Protein 1H9M (pdb70)

B-factor: mean 27.39, std 11.01, range [10.89, 71.58]

Foldseek 3Di:
DPDQAPAKFKWFFQAKADDDFKIKTWTQTPFRFIAIAIDTNVVCVVLVDGGGAIKIKTFHQAQKDKAQDCVPDDDQQRGKFKFFWADWADDDQKIWTWGQGPPGRIHIHIGTPVVCVVSVHDGGGIMIITGHNHRIDMGHD/DDDQAPAKFKWFWQAKAADDFKIWTWTQTPLRFIAIAIDTNVVCVVLVHGGGAIKIKTFHQAQKDKFQDCPPDDDQQRHKFKFFWADWADDDFKIWTWGQGRPSDIDIHIDTPVVCVVNVHDGGGIMIITGHNHRIDMGHD

Sequence (282 aa):
MKISARNVFKGTTVSALKEGAVNAEVDILLGGGDKLAAVVTLESARSLQLAAGKEVVVAVVKAPWVLLMTDSSGYRLSARNILTGTVKTIETGAVNAEVTLALQGGTEITSMVTKEAVAELGLKPGASASAVIKASNVILGVPMKISARNVFKGTVSALKEGAVNAEVDILLGGGDKLLAAVVTLESARSLQLAAGKEVVAVVKAPWVLLMTDSSGYRLSARNILTGTVKTIETTGAVNAEVTLALQGGTEITSMVTKEAVAELGLKPGASASAVIKASNVILGVP

Solvent-accessible surface area: 15672 Å² total; per-residue (Å²): 175,219,73,84,9,135,3,63,9,163,9,50,3,63,43,50,151,85,42,96,116,66,2,47,0,38,0,83,12,78,26,75,34,103,5,5,0,48,23,72,17,126,44,1,144,80,48,132,12,51,75,51,61,118,4,25,0,5,0,80,5,79,73,4,102,18,39,55,106,47,81,74,168,228,83,97,15,130,0,80,2,85,17,54,3,99,68,46,122,82,53,98,111,64,1,50,0,14,0,31,11,71,86,56,49,81,1,11,1,70,21,76,42,73,30,20,81,88,61,47,10,63,88,61,25,85,4,13,0,2,0,109,9,66,52,4,90,14,17,45,141,163,197,96,86,9,135,2,72,18,91,11,51,2,62,52,58,152,98,42,94,113,68,2,57,0,27,1,85,18,80,54,48,41,106,4,6,0,50,22,74,16,114,43,1,133,82,47,133,12,52,75,50,62,117,4,42,0,13,0,86,5,73,82,4,103,20,37,58,107,52,78,76,171,233,83,106,16,132,1,81,2,90,14,61,4,66,63,38,116,102,59,99,112,63,2,49,0,14,0,28,15,69,82,62,57,90,2,10,1,70,20,74,44,60,24,21,79,142,57,48,11,91,87,59,23,76,3,15,0,3,0,110,10,60,54,4,91,15,19,46,145

Organism: Azotobacter vinelandii (NCBI:txid354)

CATH classification: 2.40.50.100 (+1 more: 2.40.50.100)

Nearest PDB structures (foldseek):
  1h9m-assembly1_A  TM=1.007E+00  e=2.906E-26  Azotobacter vinelandii
  1h9s-assembly1_B  TM=9.452E-01  e=5.192E-14  Escherichia coli
  1o7l-assembly2_C  TM=9.392E-01  e=1.152E-12  Escherichia coli
  1o7l-assembly2_D  TM=9.270E-01  e=9.840E-13  Escherichia coli
  1o7l-assembly1_A  TM=9.274E-01  e=1.948E-12  Escherichia coli

InterPro domains:
  IPR004606 Molybdenum-pterin binding domain [PS51866] (2-68)
  IPR004606 Molybdenum-pterin binding do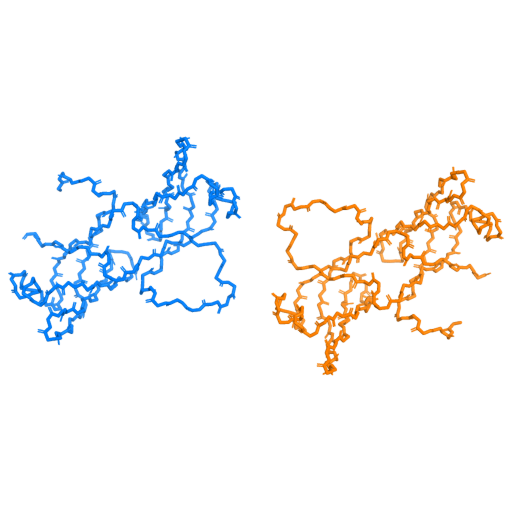main [PS51866] (74-140)
  IPR004606 Molybdenum-pterin binding domain [TIGR00638] (1-69)
  IPR004606 Molybdenum-pterin binding domain [TIGR00638] (73-141)
  IPR005116 Transport-associated OB, type 1 [PF03459] (4-66)
  IPR005116 Transport-associated OB, type 1 [PF03459] (76-138)
  IPR008995 Molybdate/tungstate binding, C-terminal [SSF50331] (1-70)
  IPR008995 Molybdate/tungstate binding, C-terminal [SSF50331] (74-141)
  IPR051815 Molybdate-responsive transcriptional regulator [PTHR30432] (1-71)

Structure (mmCIF, N/CA/C/O backbone):
data_1H9M
#
_entry.id   1H9M
#
_cell.length_a   81.960
_cell.length_b   81.960
_cell.length_c   93.417
_cell.angle_alpha   90.00
_cell.angle_beta   90.00
_cell.angle_gamma   120.00
#
_symmetry.space_group_name_H-M   'H 3'
#
loop_
_entity.id
_entity.type
_entity.pdbx_description
1 polymer MOLYBDENUM-BINDING-PROTEIN
2 non-polymer 'MOLYBDATE ION'
3 water water
#
loop_
_atom_site.group_PDB
_atom_site.id
_atom_site.type_symbol
_atom_site.label_atom_id
_atom_site.label_alt_id
_atom_site.label_comp_id
_atom_site.label_asym_id
_atom_site.label_entity_id
_atom_site.label_seq_id
_atom_site.pdbx_PDB_ins_code
_atom_site.Cartn_x
_atom_site.Cartn_y
_atom_site.Cartn_z
_atom_site.occupancy
_atom_site.B_iso_or_equiv
_atom_site.auth_seq_id
_atom_site.auth_comp_id
_atom_site.auth_asym_id
_atom_site.auth_atom_id
_atom_site.pdbx_PDB_model_num
ATOM 1 N N . MET A 1 4 ? -5.177 68.346 42.411 1.00 44.03 1 MET A N 1
ATOM 2 C CA . MET A 1 4 ? -6.119 67.202 42.473 1.00 39.86 1 MET A CA 1
ATOM 3 C C . MET A 1 4 ? -6.130 66.584 43.878 1.00 36.99 1 MET A C 1
ATOM 4 O O . MET A 1 4 ? -5.140 66.685 44.600 1.00 39.22 1 MET A O 1
ATOM 9 N N . LYS A 1 5 ? -7.257 65.992 44.221 1.00 32.10 2 LYS A N 1
ATOM 10 C CA . LYS A 1 5 ? -7.372 65.289 45.504 1.00 30.22 2 LYS A CA 1
ATOM 11 C C . LYS A 1 5 ? -7.523 63.823 45.069 1.00 28.64 2 LYS A C 1
ATOM 12 O O . LYS A 1 5 ? -8.624 63.367 44.798 1.00 25.67 2 LYS A O 1
ATOM 18 N N . ILE A 1 6 ? -6.354 63.189 45.027 1.00 27.13 3 ILE A N 1
ATOM 19 C CA . ILE A 1 6 ? -6.314 61.783 44.554 1.00 26.08 3 ILE A CA 1
ATOM 20 C C . ILE A 1 6 ? -5.423 61.016 45.506 1.00 22.76 3 ILE A C 1
ATOM 21 O O . ILE A 1 6 ? -4.530 61.584 46.081 1.00 23.99 3 ILE A O 1
ATOM 26 N N . SER A 1 7 ? -5.648 59.706 45.666 1.00 19.40 4 SER A N 1
ATOM 27 C CA . SER A 1 7 ? -4.929 58.955 46.694 1.00 16.85 4 SER A CA 1
ATOM 28 C C . SER A 1 7 ? -3.476 58.757 46.251 1.00 21.43 4 SER A C 1
ATOM 29 O O . SER A 1 7 ? -2.603 58.822 47.131 1.00 24.25 4 SER A O 1
ATOM 32 N N . ALA A 1 8 ? -3.257 58.643 44.927 1.00 18.41 5 ALA A N 1
ATOM 33 C CA . ALA A 1 8 ? -1.855 58.395 44.532 1.00 17.67 5 ALA A CA 1
ATOM 34 C C . ALA A 1 8 ? -0.939 59.413 45.210 1.00 20.79 5 ALA A C 1
ATOM 35 O O . ALA A 1 8 ? -1.051 60.628 45.012 1.00 24.84 5 ALA A O 1
ATOM 37 N N . ARG A 1 9 ? 0.143 58.848 45.767 1.00 20.38 6 ARG A N 1
ATOM 38 C CA . ARG A 1 9 ? 1.097 59.705 46.440 1.00 23.62 6 ARG A CA 1
ATOM 39 C C . ARG A 1 9 ? 2.018 60.435 45.461 1.00 26.03 6 ARG A C 1
ATOM 40 O O . ARG A 1 9 ? 2.726 61.308 45.967 1.00 25.68 6 ARG A O 1
ATOM 48 N N . ASN A 1 10 ? 2.130 59.994 44.219 1.00 19.96 7 ASN A N 1
ATOM 49 C CA . ASN A 1 10 ? 3.014 60.651 43.252 1.00 18.18 7 ASN A CA 1
ATOM 50 C C . ASN A 1 10 ? 2.232 61.294 42.151 1.00 22.12 7 ASN A C 1
ATOM 51 O O . ASN A 1 10 ? 1.595 60.620 41.331 1.00 18.36 7 ASN A O 1
ATOM 56 N N . VAL A 1 11 ? 2.349 62.657 42.080 1.00 20.14 8 VAL A N 1
ATOM 57 C CA . VAL A 1 11 ? 1.662 63.381 40.992 1.00 18.55 8 VAL A CA 1
ATOM 58 C C . VAL A 1 11 ? 2.731 64.341 40.444 1.00 23.96 8 VAL A C 1
ATOM 59 O O . VAL A 1 11 ? 3.079 65.269 41.172 1.00 27.58 8 VAL A O 1
ATOM 63 N N . PHE A 1 12 ? 3.311 64.020 39.304 1.00 23.49 9 PHE A N 1
ATOM 64 C CA . PHE A 1 12 ? 4.412 64.792 38.750 1.00 22.98 9 PHE A CA 1
ATOM 65 C C . PHE A 1 12 ? 3.929 65.678 37.602 1.00 25.44 9 PHE A C 1
ATOM 66 O O . PHE A 1 12 ? 3.317 65.198 36.655 1.00 23.83 9 PHE A O 1
ATOM 74 N N . LYS A 1 13 ? 4.395 66.935 37.576 1.00 23.20 10 LYS A N 1
ATOM 75 C CA . LYS A 1 13 ? 4.079 67.788 36.430 1.00 23.56 10 LYS A CA 1
ATOM 76 C C . LYS A 1 13 ? 5.152 67.727 35.361 1.00 19.32 10 LYS A C 1
ATOM 77 O O . LYS A 1 13 ? 6.347 67.613 35.614 1.00 25.66 10 LYS A O 1
ATOM 83 N N . GLY A 1 14 ? 4.691 67.749 34.106 1.00 19.12 11 GLY A N 1
ATOM 84 C CA . GLY A 1 14 ? 5.651 67.704 33.012 1.00 21.50 11 GLY A CA 1
ATOM 85 C C . GLY A 1 14 ? 5.066 68.058 31.674 1.00 21.46 11 GLY A C 1
ATOM 86 O O . GLY A 1 14 ? 3.927 68.493 31.563 1.00 21.46 11 GLY A O 1
ATOM 87 N N . THR A 1 15 ? 5.882 67.865 30.634 1.00 21.79 12 THR A N 1
ATOM 88 C CA A THR A 1 15 ? 5.447 68.127 29.270 0.50 21.63 12 THR A CA 1
ATOM 89 C CA B THR A 1 15 ? 5.536 68.145 29.262 0.50 21.83 12 THR A CA 1
ATOM 90 C C . THR A 1 15 ? 5.772 66.938 28.345 1.00 18.73 12 THR A C 1
ATOM 91 O O . THR A 1 15 ? 6.860 66.347 28.466 1.00 22.41 12 THR A O 1
ATOM 98 N N . VAL A 1 16 ? 4.823 66.661 27.483 1.00 21.54 13 VAL A N 1
ATOM 99 C CA . VAL A 1 16 ? 5.005 65.593 26.509 1.00 20.57 13 VAL A CA 1
ATOM 100 C C . VAL A 1 16 ? 6.191 65.951 25.613 1.00 25.06 13 VAL A C 1
ATOM 101 O O . VAL A 1 16 ? 6.215 67.065 25.051 1.00 29.51 13 VAL A O 1
ATOM 105 N N . SER A 1 17 ? 7.158 65.059 25.480 1.00 24.59 14 SER A N 1
ATOM 106 C CA . SER A 1 17 ? 8.248 65.350 24.543 1.00 22.63 14 SER A CA 1
ATOM 107 C C . SER A 1 17 ? 8.098 64.549 23.269 1.00 30.74 14 SER A C 1
ATOM 108 O O . SER A 1 17 ? 8.643 64.899 22.193 1.00 28.21 14 SER A O 1
ATOM 111 N N . ALA A 1 18 ? 7.279 63.489 23.320 1.00 24.24 15 ALA A N 1
ATOM 112 C CA . ALA A 1 18 ? 7.024 62.718 22.106 1.00 23.39 15 ALA A CA 1
ATOM 113 C C . ALA A 1 18 ? 5.908 61.721 22.375 1.00 24.03 15 ALA A C 1
ATOM 114 O O . ALA A 1 18 ? 5.764 61.329 23.546 1.00 23.22 15 ALA A O 1
ATOM 116 N N . LEU A 1 19 ? 5.247 61.301 21.309 1.00 21.64 16 LEU A N 1
ATOM 117 C CA . LEU A 1 19 ? 4.140 60.369 21.373 1.00 23.39 16 LEU A CA 1
ATOM 118 C C . LEU A 1 19 ? 4.316 59.366 20.225 1.00 25.91 16 LEU A C 1
ATOM 119 O O . LEU A 1 19 ? 4.615 59.816 19.095 1.00 24.47 16 LEU A O 1
ATOM 124 N N . LYS A 1 20 ? 4.077 58.109 20.541 1.00 19.11 17 LYS A N 1
ATOM 125 C CA . LYS A 1 20 ? 4.119 57.069 19.504 1.00 20.38 17 LYS A CA 1
ATOM 126 C C . LYS A 1 20 ? 2.812 56.280 19.634 1.00 19.47 17 LYS A C 1
ATOM 127 O O . LYS A 1 20 ? 2.512 55.647 20.653 1.00 21.73 17 LYS A O 1
ATOM 133 N N . GLU A 1 21 ? 2.036 56.394 18.552 1.00 20.43 18 GLU A N 1
ATOM 134 C CA . GLU A 1 21 ? 0.737 55.765 18.534 1.00 18.25 18 GLU A CA 1
ATOM 135 C C . GLU A 1 21 ? 0.883 54.353 17.975 1.00 18.55 18 GLU A C 1
ATOM 136 O O . GLU A 1 21 ? 1.480 54.113 16.948 1.00 20.19 18 GLU A O 1
ATOM 142 N N . GLY A 1 22 ? 0.310 53.394 18.721 1.00 19.68 19 GLY A N 1
ATOM 143 C CA . GLY A 1 22 ? 0.286 52.025 18.345 1.00 18.45 19 GLY A CA 1
ATOM 144 C C . GLY A 1 22 ? -1.055 51.602 17.791 1.00 18.54 19 GLY A C 1
ATOM 145 O O . GLY A 1 22 ? -1.768 52.383 17.159 1.00 20.64 19 GLY A O 1
ATOM 146 N N . ALA A 1 23 ? -1.471 50.380 18.033 1.00 19.45 20 ALA A N 1
ATOM 147 C CA . ALA A 1 23 ? -2.728 49.870 17.489 1.00 17.93 20 ALA A CA 1
ATOM 148 C C . ALA A 1 23 ? -3.801 50.080 18.561 1.00 18.54 20 ALA A C 1
ATOM 149 O O . ALA A 1 23 ? -4.835 50.674 18.292 1.00 20.86 20 ALA A O 1
ATOM 151 N N . VAL A 1 24 ? -3.510 49.561 19.773 1.00 15.91 21 VAL A N 1
ATOM 152 C CA . VAL A 1 24 ? -4.462 49.798 20.879 1.00 14.35 21 VAL A CA 1
ATOM 153 C C . VAL A 1 24 ? -3.840 50.623 22.006 1.00 13.98 21 VAL A C 1
ATOM 154 O O . VAL A 1 24 ? -4.579 51.223 22.805 1.00 15.88 21 VAL A O 1
ATOM 158 N N . ASN A 1 25 ? -2.519 50.675 22.062 1.00 15.25 22 ASN A N 1
ATOM 159 C CA . ASN A 1 25 ? -1.844 51.511 23.078 1.00 16.47 22 ASN A CA 1
ATOM 160 C C . ASN A 1 25 ? -1.029 52.619 22.406 1.00 16.44 22 ASN A C 1
ATOM 161 O O . ASN A 1 25 ? -0.848 52.623 21.177 1.00 16.05 22 ASN A O 1
ATOM 166 N N . ALA A 1 26 ? -0.584 53.542 23.286 1.00 14.95 23 ALA A N 1
ATOM 167 C CA . ALA A 1 26 ? 0.293 54.603 22.793 1.00 16.59 23 ALA A CA 1
ATOM 168 C C . ALA A 1 26 ? 1.392 54.800 23.831 1.00 15.98 23 ALA A C 1
ATOM 169 O O . ALA A 1 26 ? 1.112 54.672 25.043 1.00 18.52 23 ALA A O 1
ATOM 171 N N . GLU A 1 27 ? 2.623 55.089 23.375 1.00 15.19 24 GLU A N 1
ATOM 172 C CA . GLU A 1 27 ? 3.696 55.369 24.295 1.00 14.50 24 GLU A CA 1
ATOM 173 C C . GLU A 1 27 ? 3.890 56.903 24.353 1.00 17.73 24 GLU A C 1
ATOM 174 O O . GLU A 1 27 ? 4.099 57.472 23.262 1.00 21.06 24 GLU A O 1
ATOM 180 N N . VAL A 1 28 ? 3.920 57.422 25.558 1.00 15.41 25 VAL A N 1
ATOM 181 C CA . VAL A 1 28 ? 4.091 58.880 25.751 1.00 18.24 25 VAL A CA 1
ATOM 182 C C . VAL A 1 28 ? 5.341 59.140 26.574 1.00 19.75 25 VAL A C 1
ATOM 183 O O . VAL A 1 28 ? 5.624 58.556 27.630 1.00 20.83 25 VAL A O 1
ATOM 187 N N . ASP A 1 29 ? 6.251 59.925 25.954 1.00 21.00 26 ASP A N 1
ATOM 188 C CA . ASP A 1 29 ? 7.481 60.278 26.653 1.00 21.29 26 ASP A CA 1
ATOM 189 C C . ASP A 1 29 ? 7.305 61.697 27.196 1.00 20.69 26 ASP A C 1
ATOM 190 O O . ASP A 1 29 ? 6.646 62.552 26.617 1.00 24.37 26 ASP A O 1
ATOM 195 N N . ILE A 1 30 ? 7.694 61.831 28.435 1.00 21.55 27 ILE A N 1
ATOM 196 C CA . ILE A 1 30 ? 7.442 63.050 29.185 1.00 22.34 27 ILE A CA 1
ATOM 197 C C . ILE A 1 30 ? 8.709 63.577 29.785 1.00 25.45 27 ILE A C 1
ATOM 198 O O . ILE A 1 30 ? 9.539 62.900 30.361 1.00 26.06 27 ILE A O 1
ATOM 203 N N . LEU A 1 31 ? 8.853 64.945 29.687 1.00 24.83 28 LEU A N 1
ATOM 204 C CA . LEU A 1 31 ? 10.029 65.529 30.357 1.00 23.70 28 LEU A CA 1
ATOM 205 C C . LEU A 1 31 ? 9.503 66.148 31.630 1.00 22.65 28 LEU A C 1
ATOM 206 O O . LEU A 1 31 ? 8.550 66.947 31.630 1.00 26.56 28 LEU A O 1
ATOM 211 N N . LEU A 1 32 ? 10.092 65.748 32.750 1.00 26.26 29 LEU A N 1
ATOM 212 C CA . LEU A 1 32 ? 9.639 66.248 34.029 1.00 28.77 29 LEU A CA 1
ATOM 213 C C . LEU A 1 32 ? 10.248 67.624 34.283 1.00 35.71 29 LEU A C 1
ATOM 214 O O . LEU A 1 32 ? 11.282 67.976 33.750 1.00 34.40 29 LEU A O 1
ATOM 219 N N . GLY A 1 33 ? 9.539 68.279 35.176 1.00 41.33 30 GLY A N 1
ATOM 220 C CA . GLY A 1 33 ? 9.760 69.641 35.602 1.00 50.65 30 GLY A CA 1
ATOM 221 C C . GLY A 1 33 ? 11.215 69.926 35.917 1.00 55.56 30 GLY A C 1
ATOM 222 O O . GLY A 1 33 ? 11.690 71.057 35.791 1.00 58.54 30 GLY A O 1
ATOM 223 N N . GLY A 1 34 ? 11.920 68.931 36.440 1.00 57.09 31 GLY A N 1
ATOM 224 C CA . GLY A 1 34 ? 13.352 69.016 36.687 1.00 57.36 31 GLY A CA 1
ATOM 225 C C . GLY A 1 34 ? 13.938 67.804 35.964 1.00 57.06 31 GLY A C 1
ATOM 226 O O . GLY A 1 34 ? 13.476 66.681 36.190 1.00 57.11 31 GLY A O 1
ATOM 227 N N . GLY A 1 35 ? 14.831 68.034 35.027 1.00 53.71 32 GLY A N 1
ATOM 228 C CA . GLY A 1 35 ? 15.534 67.129 34.188 1.00 48.84 32 GLY A CA 1
ATOM 229 C C . GLY A 1 35 ? 15.117 65.716 33.852 1.00 44.91 32 GLY A C 1
ATOM 230 O O . GLY A 1 35 ? 15.560 65.093 32.872 1.00 45.35 32 GLY A O 1
ATOM 231 N N . ASP A 1 36 ? 14.485 65.053 34.791 1.00 41.27 33 ASP A N 1
ATOM 232 C CA . ASP A 1 36 ? 14.044 63.672 34.727 1.00 39.80 33 ASP A CA 1
ATOM 233 C C . ASP A 1 36 ? 13.052 63.468 33.591 1.00 36.09 33 ASP A C 1
ATOM 234 O O . ASP A 1 36 ? 12.375 64.354 33.114 1.00 32.74 33 ASP A O 1
ATOM 239 N N . LYS A 1 37 ? 13.034 62.223 33.125 1.00 33.95 34 LYS A N 1
ATOM 240 C CA . LYS A 1 37 ? 12.178 61.812 32.036 1.00 29.54 34 LYS A CA 1
ATOM 241 C C . LYS A 1 37 ? 11.322 60.618 32.453 1.00 28.59 34 LYS A C 1
ATOM 242 O O . LYS A 1 37 ? 11.758 59.804 33.261 1.00 31.44 34 LYS A O 1
ATOM 246 N N . LEU A 1 38 ? 10.131 60.559 31.868 1.00 27.41 35 LEU A N 1
ATOM 247 C CA . LEU A 1 38 ? 9.307 59.357 32.153 1.00 24.89 35 LEU A CA 1
ATOM 248 C C . LEU A 1 38 ? 8.755 58.809 30.870 1.00 25.68 35 LEU A C 1
ATOM 249 O O . LEU A 1 38 ? 8.609 59.487 29.845 1.00 25.40 35 LEU A O 1
ATOM 254 N N . ALA A 1 39 ? 8.473 57.455 30.818 1.00 19.55 36 ALA A N 1
ATOM 255 C CA . ALA A 1 39 ? 7.658 57.009 29.690 1.00 17.39 36 ALA A CA 1
ATOM 256 C C . ALA A 1 39 ? 6.342 56.396 30.271 1.00 17.56 36 ALA A C 1
ATOM 257 O O . ALA A 1 39 ? 6.486 55.687 31.267 1.00 19.47 36 ALA A O 1
ATOM 259 N N . ALA A 1 40 ? 5.270 56.604 29.565 1.00 15.64 37 ALA A N 1
ATOM 260 C CA . ALA A 1 40 ? 4.025 56.000 29.975 1.00 17.33 37 ALA A CA 1
ATOM 261 C C . ALA A 1 40 ? 3.357 55.287 28.829 1.00 18.73 37 ALA A C 1
ATOM 262 O O . ALA A 1 40 ? 3.547 55.642 27.673 1.00 18.38 37 ALA A O 1
ATOM 264 N N . VAL A 1 41 ? 2.685 54.168 29.125 1.00 13.04 38 VAL A N 1
ATOM 265 C CA . VAL A 1 41 ? 1.849 53.511 28.128 1.00 15.86 38 VAL A CA 1
ATOM 266 C C . VAL A 1 41 ? 0.369 53.574 28.850 1.00 22.61 38 VAL A C 1
ATOM 267 O O . VAL A 1 41 ? 0.112 53.189 29.395 1.00 21.56 38 VAL A O 1
ATOM 271 N N . VAL A 1 42 ? -0.365 54.239 27.642 1.00 15.22 39 VAL A N 1
ATOM 272 C CA . VAL A 1 42 ? -1.817 54.409 27.971 1.00 15.42 39 VAL A CA 1
ATOM 273 C C . VAL A 1 42 ? -2.603 53.891 26.733 1.00 18.40 39 VAL A C 1
ATOM 274 O O . VAL A 1 42 ? -1.981 53.674 25.691 1.00 19.04 39 VAL A O 1
ATOM 278 N N . THR A 1 43 ? -3.913 53.685 26.841 1.00 13.99 40 THR A N 1
ATOM 279 C CA . THR A 1 43 ? -4.634 53.254 25.612 1.00 14.83 40 THR A CA 1
ATOM 280 C C . THR A 1 43 ? -4.597 54.371 24.571 1.00 19.24 40 THR A C 1
ATOM 281 O O . THR A 1 43 ? -4.533 55.546 24.897 1.00 15.84 40 THR A O 1
ATOM 285 N N . LEU A 1 44 ? -4.604 53.939 23.306 1.00 16.94 41 LEU A N 1
ATOM 286 C CA . LEU A 1 44 ? -4.648 54.942 22.226 1.00 17.18 41 LEU A CA 1
ATOM 287 C C . LEU A 1 44 ? -5.884 55.818 22.288 1.00 17.30 41 LEU A C 1
ATOM 288 O O . LEU A 1 44 ? -5.842 57.026 22.040 1.00 20.33 41 LEU A O 1
ATOM 293 N N . GLU A 1 45 ? -7.000 55.251 22.685 1.00 17.60 42 GLU A N 1
ATOM 294 C CA . GLU A 1 45 ? -8.234 56.024 22.893 1.00 18.96 42 GLU A CA 1
ATOM 295 C C . GLU A 1 45 ? -8.032 57.124 23.923 1.00 21.68 42 GLU A C 1
ATOM 296 O O . GLU A 1 45 ? -8.359 58.308 23.694 1.00 21.98 42 GLU A O 1
ATOM 302 N N . SER A 1 46 ? -7.267 56.844 25.021 1.00 17.63 43 SER A N 1
ATOM 303 C CA . SER A 1 46 ? -6.957 57.960 25.940 1.00 18.15 43 SER A CA 1
ATOM 304 C C . SER A 1 46 ? -6.025 58.963 25.344 1.00 19.10 43 SER A C 1
ATOM 305 O O . SER A 1 46 ? -6.121 60.182 25.599 1.00 20.56 43 SER A O 1
ATOM 308 N N . ALA A 1 47 ? -4.938 58.526 24.660 1.00 17.78 44 ALA A N 1
ATOM 309 C CA . ALA A 1 47 ? -3.995 59.477 24.070 1.00 18.64 44 ALA A CA 1
ATOM 310 C C . ALA A 1 47 ? -4.783 60.424 23.130 1.00 22.67 44 ALA A C 1
ATOM 311 O O . ALA A 1 47 ? -4.505 61.607 23.233 1.00 24.53 44 ALA A O 1
ATOM 313 N N . ARG A 1 48 ? -5.711 59.904 22.381 1.00 21.64 45 ARG A N 1
ATOM 314 C CA . ARG A 1 48 ? -6.481 60.765 21.461 1.00 24.87 45 ARG A CA 1
ATOM 315 C C . ARG A 1 48 ? -7.504 61.610 22.181 1.00 28.86 45 ARG A C 1
ATOM 316 O O . ARG A 1 48 ? -7.657 62.795 21.858 1.00 30.70 45 ARG A O 1
ATOM 324 N N . SER A 1 49 ? -8.183 61.036 23.167 1.00 26.55 46 SER A N 1
ATOM 325 C CA . SER A 1 49 ? -9.183 61.790 23.936 1.00 27.15 46 SER A CA 1
ATOM 326 C C . SER A 1 49 ? -8.570 62.952 24.692 1.00 28.45 46 SER A C 1
ATOM 327 O O . SER A 1 49 ? -9.048 64.110 24.668 1.00 31.44 46 SER A O 1
ATOM 330 N N . LEU A 1 50 ? -7.403 62.770 25.294 1.00 23.13 47 LEU A N 1
ATOM 331 C CA . LEU A 1 50 ? -6.654 63.791 26.009 1.00 20.12 47 LEU A CA 1
ATOM 332 C C . LEU A 1 50 ? -5.925 64.763 25.080 1.00 20.84 47 LEU A C 1
ATOM 333 O O . LEU A 1 50 ? -5.221 65.614 25.558 1.00 25.91 47 LEU A O 1
ATOM 338 N N . GLN A 1 51 ? -5.970 64.493 23.789 1.00 22.75 48 GLN A N 1
ATOM 339 C CA . GLN A 1 51 ? -5.229 65.261 22.774 1.00 24.02 48 GLN A CA 1
ATOM 340 C C . GLN A 1 51 ? -3.753 65.358 23.034 1.00 26.31 48 GLN A C 1
ATOM 341 O O . GLN A 1 51 ? -3.103 66.400 22.901 1.00 30.77 48 GLN A O 1
ATOM 347 N N . LEU A 1 52 ? -3.107 64.225 23.446 1.00 24.37 49 LEU A N 1
ATOM 348 C CA . LEU A 1 52 ? -1.673 64.217 23.717 1.00 24.10 49 LEU A CA 1
ATOM 349 C C . LEU A 1 52 ? -0.861 64.414 22.433 1.00 28.72 49 LEU A C 1
ATOM 350 O O . LEU A 1 52 ? -1.253 64.050 21.315 1.00 29.76 49 LEU A O 1
ATOM 355 N N . ALA A 1 53 ? 0.003 65.413 22.603 1.00 26.34 50 ALA A N 1
ATOM 356 C CA . ALA A 1 53 ? 0.945 65.741 21.531 1.00 26.92 50 ALA A CA 1
ATOM 357 C C . ALA A 1 53 ? 2.184 66.351 22.157 1.00 26.52 50 ALA A C 1
ATOM 358 O O . ALA A 1 53 ? 2.176 66.857 23.292 1.00 22.85 50 ALA A O 1
ATOM 360 N N . ALA A 1 54 ? 3.272 66.354 21.371 1.00 27.26 51 ALA A N 1
ATOM 361 C CA . ALA A 1 54 ? 4.495 66.979 21.854 1.00 28.98 51 ALA A CA 1
ATOM 362 C C . ALA A 1 54 ? 4.191 68.403 22.318 1.00 30.60 51 ALA A C 1
ATOM 363 O O . ALA A 1 54 ? 3.548 69.173 21.609 1.00 35.53 51 ALA A O 1
ATOM 365 N N . GLY A 1 55 ? 4.738 68.818 23.449 1.00 25.62 52 GLY A N 1
ATOM 366 C CA . GLY A 1 55 ? 4.537 70.074 24.106 1.00 23.92 52 GLY A CA 1
ATOM 367 C C . GLY A 1 55 ? 3.343 70.208 25.022 1.00 26.45 52 GLY A C 1
ATOM 368 O O . GLY A 1 55 ? 3.337 71.142 25.847 1.00 26.34 52 GLY A O 1
ATOM 369 N N . LYS A 1 56 ? 2.447 69.235 25.055 1.00 23.52 53 LYS A N 1
ATOM 370 C CA . LYS A 1 56 ? 1.286 69.351 25.945 1.00 19.69 53 LYS A CA 1
ATOM 371 C C . LYS A 1 56 ? 1.667 69.243 27.416 1.00 22.47 53 LYS A C 1
ATOM 372 O O . LYS A 1 56 ? 2.463 68.305 27.752 1.00 22.05 53 LYS A O 1
ATOM 378 N N . GLU A 1 57 ? 1.157 70.165 28.266 1.00 22.83 54 GLU A N 1
ATOM 379 C CA . GLU A 1 57 ? 1.532 69.982 29.707 1.00 20.61 54 GLU A CA 1
ATOM 380 C C . GLU A 1 57 ? 0.546 68.919 30.262 1.00 21.30 54 GLU A C 1
ATOM 381 O O . GLU A 1 57 ? -0.701 68.850 30.042 1.00 25.09 54 GLU A O 1
ATOM 387 N N . VAL A 1 58 ? 1.205 68.051 31.059 1.00 20.91 55 VAL A N 1
ATOM 388 C CA A VAL A 1 58 ? 0.469 66.934 31.665 0.60 21.23 55 VAL A CA 1
ATOM 389 C CA B VAL A 1 58 ? 0.564 66.859 31.620 0.40 23.01 55 VAL A CA 1
ATOM 390 C C . VAL A 1 58 ? 0.967 66.677 33.079 1.00 21.50 55 VAL A C 1
ATOM 391 O O . VAL A 1 58 ? 1.931 67.267 33.590 1.00 21.86 55 VAL A O 1
ATOM 398 N N . VAL A 1 59 ? 0.232 65.862 33.845 1.00 20.18 56 VAL A N 1
ATOM 399 C CA . VAL A 1 59 ? 0.667 65.290 35.103 1.00 17.86 56 VAL A CA 1
ATOM 400 C C . VAL A 1 59 ? 0.776 63.736 34.933 1.00 16.93 56 VAL A C 1
ATOM 401 O O . VAL A 1 59 ? 0.085 63.192 34.078 1.00 18.20 56 VAL A O 1
ATOM 405 N N . ALA A 1 60 ? 1.772 63.189 35.618 1.00 18.18 57 ALA A N 1
ATOM 406 C CA . ALA A 1 60 ? 1.950 61.713 35.602 1.00 16.33 57 ALA A CA 1
ATOM 407 C C . ALA A 1 60 ? 1.557 61.290 37.028 1.00 16.45 57 ALA A C 1
ATOM 408 O O . ALA A 1 60 ? 2.061 61.865 37.991 1.00 20.89 57 ALA A O 1
ATOM 410 N N . VAL A 1 61 ? 0.725 60.292 37.198 1.00 15.56 58 VAL A N 1
ATOM 411 C CA . VAL A 1 61 ? 0.177 59.862 38.473 1.00 14.96 58 VAL A CA 1
ATOM 412 C C . VAL A 1 61 ? 0.603 58.400 38.734 1.00 13.90 58 VAL A C 1
ATOM 413 O O . VAL A 1 61 ? 0.300 57.580 37.867 1.00 16.27 58 VAL A O 1
ATOM 417 N N . VAL A 1 62 ? 1.243 58.167 39.870 1.00 14.21 59 VAL A N 1
ATOM 418 C CA . VAL A 1 62 ? 1.734 56.778 40.105 1.00 15.04 59 VAL A CA 1
ATOM 419 C C . VAL A 1 62 ? 1.398 56.412 41.528 1.00 16.80 59 VAL A C 1
ATOM 420 O O . VAL A 1 62 ? 1.812 57.086 42.438 1.00 17.60 59 VAL A O 1
ATOM 424 N N . LYS A 1 63 ? 0.648 55.354 41.843 1.00 15.36 60 LYS A N 1
ATOM 425 C CA . LYS A 1 63 ? 0.420 54.968 43.198 1.00 16.65 60 LYS A CA 1
ATOM 426 C C . LYS A 1 63 ? 1.688 54.367 43.862 1.00 14.59 60 LYS A C 1
ATOM 427 O O . LYS A 1 63 ? 2.424 53.720 43.128 1.00 15.77 60 LYS A O 1
ATOM 433 N N . ALA A 1 64 ? 1.755 54.617 45.164 1.00 15.93 61 ALA A N 1
ATOM 434 C CA . ALA A 1 64 ? 2.921 54.118 45.926 1.00 17.28 61 ALA A CA 1
ATOM 435 C C . ALA A 1 64 ? 3.230 52.656 45.770 1.00 18.17 61 ALA A C 1
ATOM 436 O O . ALA A 1 64 ? 4.393 52.286 45.505 1.00 15.45 61 ALA A O 1
ATOM 438 N N . PRO A 1 65 ? 2.301 51.714 45.809 1.00 15.57 62 PRO A N 1
ATOM 439 C CA . PRO A 1 65 ? 2.592 50.314 45.554 1.00 19.93 62 PRO A CA 1
ATOM 440 C C . PRO A 1 65 ? 3.001 49.952 44.174 1.00 18.67 62 PRO A C 1
ATOM 441 O O . PRO A 1 65 ? 3.442 48.779 43.909 1.00 19.45 62 PRO A O 1
ATOM 445 N N . TRP A 1 66 ? 3.039 50.852 43.178 1.00 16.91 63 TRP A N 1
ATOM 446 C CA . TRP A 1 66 ? 3.520 50.593 41.884 1.00 15.74 63 TRP A CA 1
ATOM 447 C C . TRP A 1 66 ? 5.024 50.981 41.703 1.00 16.19 63 TRP A C 1
ATOM 448 O O . TRP A 1 66 ? 5.619 50.669 40.691 1.00 18.36 63 TRP A O 1
ATOM 459 N N . VAL A 1 67 ? 5.619 51.520 42.772 1.00 14.78 64 VAL A N 1
ATOM 460 C CA . VAL A 1 67 ? 7.047 51.950 42.633 1.00 15.08 64 VAL A CA 1
ATOM 461 C C . VAL A 1 67 ? 7.986 50.970 43.282 1.00 12.52 64 VAL A C 1
ATOM 462 O O . VAL A 1 67 ? 7.771 50.678 44.491 1.00 14.76 64 VAL A O 1
ATOM 466 N N . LEU A 1 68 ? 8.925 50.448 42.492 1.00 13.31 65 LEU A N 1
ATOM 467 C CA . LEU A 1 68 ? 9.899 49.561 43.148 1.00 16.00 65 LEU A CA 1
ATOM 468 C C . LEU A 1 68 ? 11.088 50.470 43.617 1.00 15.26 65 LEU A C 1
ATOM 469 O O . LEU A 1 68 ? 11.235 51.548 43.081 1.00 17.64 65 LEU A O 1
ATOM 474 N N . LEU A 1 69 ? 11.823 49.950 44.594 1.00 15.72 66 LEU A N 1
ATOM 475 C CA . LEU A 1 69 ? 13.052 50.665 44.988 1.00 16.74 66 LEU A CA 1
ATOM 476 C C . LEU A 1 69 ? 14.286 49.821 44.688 1.00 18.98 66 LEU A C 1
ATOM 477 O O . LEU A 1 69 ? 14.231 48.612 44.892 1.00 17.32 66 LEU A O 1
ATOM 482 N N . MET A 1 70 ? 15.353 50.445 44.185 1.00 19.61 67 MET A N 1
ATOM 483 C CA . MET A 1 70 ? 16.524 49.599 43.916 1.00 19.13 67 MET A CA 1
ATOM 484 C C . MET A 1 70 ? 17.779 50.296 44.497 1.00 21.32 67 MET A C 1
ATOM 485 O O . MET A 1 70 ? 17.816 51.505 44.348 1.00 24.27 67 MET A O 1
ATOM 490 N N . THR A 1 71 ? 18.602 49.498 45.192 1.00 23.29 68 THR A N 1
ATOM 491 C CA . THR A 1 71 ? 19.826 50.213 45.652 1.00 30.18 68 THR A CA 1
ATOM 492 C C . THR A 1 71 ? 21.059 49.765 44.889 1.00 33.59 68 THR A C 1
ATOM 493 O O . THR A 1 71 ? 22.114 50.371 45.060 1.00 33.25 68 THR A O 1
ATOM 497 N N . ASP A 1 72 ? 20.963 48.635 44.210 1.00 35.31 69 ASP A N 1
ATOM 498 C CA . ASP A 1 72 ? 22.115 48.134 43.438 1.00 38.38 69 ASP A CA 1
ATOM 499 C C . ASP A 1 72 ? 21.569 47.285 42.300 1.00 34.58 69 ASP A C 1
ATOM 500 O O . ASP A 1 72 ? 21.004 46.223 42.554 1.00 36.29 69 ASP A O 1
ATOM 505 N N . SER A 1 73 ? 21.787 47.731 41.068 1.00 38.77 70 SER A N 1
ATOM 506 C CA . SER A 1 73 ? 21.336 46.969 39.904 1.00 38.71 70 SER A CA 1
ATOM 507 C C . SER A 1 73 ? 22.217 45.771 39.619 1.00 39.03 70 SER A C 1
ATOM 508 O O . SER A 1 73 ? 21.795 44.804 38.979 1.00 36.82 70 SER A O 1
ATOM 511 N N . SER A 1 74 ? 23.462 45.800 40.113 1.00 39.73 71 SER A N 1
ATOM 512 C CA . SER A 1 74 ? 24.395 44.692 39.933 1.00 39.59 71 SER A CA 1
ATOM 513 C C . SER A 1 74 ? 24.628 44.410 38.448 1.00 37.38 71 SER A C 1
ATOM 514 O O . SER A 1 74 ? 24.588 43.271 38.008 1.00 40.77 71 SER A O 1
ATOM 517 N N . GLY A 1 75 ? 24.702 45.466 37.654 1.00 35.14 72 GLY A N 1
ATOM 518 C CA . GLY A 1 75 ? 24.899 45.383 36.235 1.00 36.99 72 GLY A CA 1
ATOM 519 C C . GLY A 1 75 ? 23.669 44.959 35.446 1.00 35.71 72 GLY A C 1
ATOM 520 O O . GLY A 1 75 ? 23.817 44.948 34.214 1.00 34.91 72 GLY A O 1
ATOM 521 N N . TYR A 1 76 ? 22.519 44.638 36.053 1.00 32.90 73 TYR A N 1
ATOM 522 C CA . TYR A 1 76 ? 21.348 44.328 35.216 1.00 32.55 73 TYR A CA 1
ATOM 523 C C . TYR A 1 76 ? 20.747 45.570 34.579 1.00 29.91 73 TYR A C 1
ATOM 524 O O . TYR A 1 76 ? 20.744 46.655 35.172 1.00 32.66 73 TYR A O 1
ATOM 533 N N . ARG A 1 77 ? 20.178 45.465 33.381 1.00 27.59 74 ARG A N 1
ATOM 534 C CA . ARG A 1 77 ? 19.469 46.495 32.665 1.00 24.10 74 ARG A CA 1
ATOM 535 C C . ARG A 1 77 ? 17.982 46.027 32.713 1.00 22.99 74 ARG A C 1
ATOM 536 O O . ARG A 1 77 ? 17.820 44.843 32.525 1.00 24.02 74 ARG A O 1
ATOM 551 N N . LEU A 1 78 ? 17.116 46.899 33.216 1.00 22.05 75 LEU A N 1
ATOM 552 C CA . LEU A 1 78 ? 15.700 46.482 33.351 1.00 21.41 75 LEU A CA 1
ATOM 553 C C . LEU A 1 78 ? 14.879 47.004 32.212 1.00 19.62 75 LEU A C 1
ATOM 554 O O . LEU A 1 78 ? 15.145 48.057 31.641 1.00 20.01 75 LEU A O 1
ATOM 559 N N . SER A 1 79 ? 13.693 46.404 31.950 1.00 16.42 76 SER A N 1
ATOM 560 C CA . SER A 1 79 ? 12.753 46.905 30.944 1.00 15.90 76 SER A CA 1
ATOM 561 C C . SER A 1 79 ? 11.908 48.095 31.443 1.00 18.13 76 SER A C 1
ATOM 562 O O . SER A 1 79 ? 11.276 48.912 30.733 1.00 19.71 76 SER A O 1
ATOM 565 N N . ALA A 1 80 ? 11.883 48.196 32.796 1.00 15.91 77 ALA A N 1
ATOM 566 C CA . ALA A 1 80 ? 11.106 49.318 33.354 1.00 14.83 77 ALA A CA 1
ATOM 567 C C . ALA A 1 80 ? 11.728 50.632 32.894 1.00 16.60 77 ALA A C 1
ATOM 568 O O . ALA A 1 80 ? 12.910 50.932 33.106 1.00 18.23 77 ALA A O 1
ATOM 570 N N . ARG A 1 81 ? 10.932 51.401 32.184 1.00 14.48 78 ARG A N 1
ATOM 571 C CA . ARG A 1 81 ? 11.468 52.591 31.492 1.00 16.28 78 ARG A CA 1
ATOM 572 C C . ARG A 1 81 ? 11.834 53.757 32.416 1.00 22.18 78 ARG A C 1
ATOM 573 O O . ARG A 1 81 ? 12.480 54.719 31.942 1.00 23.84 78 ARG A O 1
ATOM 581 N N . ASN A 1 82 ? 11.311 53.807 33.631 1.00 17.21 79 ASN A N 1
ATOM 582 C CA . ASN A 1 82 ? 11.371 54.948 34.527 1.00 18.68 79 ASN A CA 1
ATOM 583 C C . ASN A 1 82 ? 12.270 54.613 35.706 1.00 19.91 79 ASN A C 1
ATOM 584 O O . ASN A 1 82 ? 12.003 53.704 36.500 1.00 18.37 79 ASN A O 1
ATOM 589 N N . ILE A 1 83 ? 13.506 55.200 35.697 1.00 22.41 80 ILE A N 1
ATOM 590 C CA . ILE A 1 83 ? 14.408 54.918 36.821 1.00 24.97 80 ILE A CA 1
ATOM 591 C C . ILE A 1 83 ? 14.846 56.300 37.351 1.00 28.85 80 ILE A C 1
ATOM 592 O O . ILE A 1 83 ? 15.251 57.195 36.585 1.00 29.75 80 ILE A O 1
ATOM 597 N N . LEU A 1 84 ? 14.445 56.640 38.575 1.00 25.35 81 LEU A N 1
ATOM 598 C CA . LEU A 1 84 ? 14.604 58.004 39.097 1.00 26.29 81 LEU A CA 1
ATOM 599 C C . LEU A 1 84 ? 15.468 57.874 40.345 1.00 27.81 81 LEU A C 1
ATOM 600 O O . LEU A 1 84 ? 15.110 57.155 41.257 1.00 23.30 81 LEU A O 1
ATOM 605 N N . THR A 1 85 ? 16.678 58.464 40.343 1.00 27.95 82 THR A N 1
ATOM 606 C CA . THR A 1 85 ? 17.608 58.230 41.439 1.00 30.39 82 THR A CA 1
ATOM 607 C C . THR A 1 85 ? 17.707 59.411 42.397 1.00 28.89 82 THR A C 1
ATOM 608 O O . THR A 1 85 ? 17.507 60.575 42.060 1.00 32.99 82 THR A O 1
ATOM 612 N N . GLY A 1 86 ? 17.783 59.048 43.672 1.00 24.60 83 GLY A N 1
ATOM 613 C CA . GLY A 1 86 ? 17.801 60.104 44.700 1.00 28.14 83 GLY A CA 1
ATOM 614 C C . GLY A 1 86 ? 18.293 59.523 46.017 1.00 22.90 83 GLY A C 1
ATOM 615 O O . GLY A 1 86 ? 19.054 58.563 46.073 1.00 24.94 83 GLY A O 1
ATOM 616 N N . THR A 1 87 ? 17.794 60.131 47.060 1.00 28.11 84 THR A N 1
ATOM 617 C CA . THR A 1 87 ? 18.102 59.856 48.457 1.00 23.82 84 THR A CA 1
ATOM 618 C C . THR A 1 87 ? 16.860 59.662 49.342 1.00 19.54 84 THR A C 1
ATOM 619 O O . THR A 1 87 ? 15.940 60.460 49.244 1.00 25.02 84 THR A O 1
ATOM 626 N N . VAL A 1 88 ? 16.903 58.638 50.168 1.00 22.79 85 VAL A N 1
ATOM 627 C CA . VAL A 1 88 ? 15.796 58.402 51.079 1.00 22.86 85 VAL A CA 1
ATOM 628 C C . VAL A 1 88 ? 15.602 59.600 51.989 1.00 26.43 85 VAL A C 1
ATOM 629 O O . VAL A 1 88 ? 16.606 60.110 52.552 1.00 26.40 85 VAL A O 1
ATOM 633 N N . LYS A 1 89 ? 14.428 60.156 52.014 1.00 24.20 86 LYS A N 1
ATOM 634 C CA . LYS A 1 89 ? 14.073 61.283 52.881 1.00 25.60 86 LYS A CA 1
ATOM 635 C C . LYS A 1 89 ? 13.436 60.765 54.161 1.00 30.58 86 LYS A C 1
ATOM 636 O O . LYS A 1 89 ? 13.879 61.099 55.285 1.00 30.07 86 LYS A O 1
ATOM 642 N N . THR A 1 90 ? 12.271 60.108 54.045 1.00 26.09 87 THR A N 1
ATOM 643 C CA . THR A 1 90 ? 11.556 59.613 55.208 1.00 24.24 87 THR A CA 1
ATOM 644 C C . THR A 1 90 ? 11.120 58.142 55.009 1.00 24.11 87 THR A C 1
ATOM 645 O O . THR A 1 90 ? 11.062 57.640 53.880 1.00 22.75 87 THR A O 1
ATOM 649 N N . ILE A 1 91 ? 11.022 57.431 56.123 1.00 21.45 88 ILE A N 1
ATOM 650 C CA . ILE A 1 91 ? 10.480 56.076 56.165 1.00 24.16 88 ILE A CA 1
ATOM 651 C C . ILE A 1 91 ? 9.411 56.022 57.259 1.00 28.41 88 ILE A C 1
ATOM 652 O O . ILE A 1 91 ? 9.644 56.422 58.405 1.00 28.33 88 ILE A O 1
ATOM 657 N N . GLU A 1 92 ? 8.223 55.579 56.826 1.00 22.68 89 GLU A N 1
ATOM 658 C CA . GLU A 1 92 ? 7.182 55.359 57.836 1.00 24.72 89 GLU A CA 1
ATOM 659 C C . GLU A 1 92 ? 6.907 53.853 57.862 1.00 25.43 89 GLU A C 1
ATOM 660 O O . GLU A 1 92 ? 6.376 53.372 56.852 1.00 25.61 89 GLU A O 1
ATOM 666 N N . THR A 1 93 ? 7.245 53.175 58.959 1.00 27.20 90 THR A N 1
ATOM 667 C CA . THR A 1 93 ? 7.062 51.732 58.994 1.00 26.22 90 THR A CA 1
ATOM 668 C C . THR A 1 93 ? 5.709 51.344 59.555 1.00 29.31 90 THR A C 1
ATOM 669 O O . THR A 1 93 ? 5.174 52.047 60.429 1.00 30.44 90 THR A O 1
ATOM 673 N N . GLY A 1 94 ? 5.057 50.363 58.924 1.00 22.16 91 GLY A N 1
ATOM 674 C CA . GLY A 1 94 ? 3.753 49.900 59.398 1.00 18.31 91 GLY A CA 1
ATOM 675 C C . GLY A 1 94 ? 4.037 48.523 60.035 1.00 23.21 91 GLY A C 1
ATOM 676 O O . GLY A 1 94 ? 4.982 48.409 60.830 1.00 25.03 91 GLY A O 1
ATOM 677 N N . ALA A 1 95 ? 3.193 47.554 59.772 1.00 18.39 92 ALA A N 1
ATOM 678 C CA . ALA A 1 95 ? 3.328 46.211 60.330 1.00 17.93 92 ALA A CA 1
ATOM 679 C C . ALA A 1 95 ? 4.117 45.261 59.409 1.00 23.09 92 ALA A C 1
ATOM 680 O O . ALA A 1 95 ? 5.129 44.646 59.768 1.00 23.83 92 ALA A O 1
ATOM 682 N N . VAL A 1 96 ? 3.611 45.164 58.163 1.00 20.73 93 VAL A N 1
ATOM 683 C CA . VAL A 1 96 ? 4.242 44.362 57.111 1.00 20.36 93 VAL A CA 1
ATOM 684 C C . VAL A 1 96 ? 4.733 45.211 55.933 1.00 19.15 93 VAL A C 1
ATOM 685 O O . VAL A 1 96 ? 5.584 44.733 55.162 1.00 22.72 93 VAL A O 1
ATOM 689 N N . ASN A 1 97 ? 4.254 46.434 55.828 1.00 16.57 94 ASN A N 1
ATOM 690 C CA . ASN A 1 97 ? 4.721 47.348 54.768 1.00 19.52 94 ASN A CA 1
ATOM 691 C C . ASN A 1 97 ? 5.274 48.648 55.362 1.00 19.05 94 ASN A C 1
ATOM 692 O O . ASN A 1 97 ? 5.191 48.902 56.598 1.00 18.62 94 ASN A O 1
ATOM 697 N N . ALA A 1 98 ? 6.018 49.396 54.548 1.00 17.64 95 ALA A N 1
ATOM 698 C CA . ALA A 1 98 ? 6.607 50.644 54.942 1.00 19.50 95 ALA A CA 1
ATOM 699 C C . ALA A 1 98 ? 6.549 51.655 53.788 1.00 18.79 95 ALA A C 1
ATOM 700 O O . ALA A 1 98 ? 6.726 51.235 52.644 1.00 20.07 95 ALA A O 1
ATOM 702 N N . GLU A 1 99 ? 6.281 52.918 54.084 1.00 17.65 96 GLU A N 1
ATOM 703 C CA . GLU A 1 99 ? 6.157 53.940 53.037 1.00 21.28 96 GLU A CA 1
ATOM 704 C C . GLU A 1 99 ? 7.488 54.679 52.990 1.00 20.62 96 GLU A C 1
ATOM 705 O O . GLU A 1 99 ? 7.936 55.220 54.021 1.00 22.15 96 GLU A O 1
ATOM 711 N N . VAL A 1 100 ? 8.159 54.601 51.883 1.00 16.04 97 VAL A N 1
ATOM 712 C CA . VAL A 1 100 ? 9.486 55.234 51.730 1.00 16.59 97 VAL A CA 1
ATOM 713 C C . VAL A 1 100 ? 9.367 56.433 50.815 1.00 19.38 97 VAL A C 1
ATOM 714 O O . VAL A 1 100 ? 8.950 56.271 49.656 1.00 20.02 97 VAL A O 1
ATOM 718 N N . THR A 1 101 ? 9.800 57.634 51.255 1.00 16.72 98 THR A N 1
ATOM 719 C CA . THR A 1 101 ? 9.808 58.759 50.293 1.00 17.89 98 THR A CA 1
ATOM 720 C C . THR A 1 101 ? 11.265 59.101 49.941 1.00 21.55 98 THR A C 1
ATOM 721 O O . THR A 1 101 ? 12.109 59.128 50.844 1.00 22.91 98 THR A O 1
ATOM 725 N N . LEU A 1 102 ? 11.532 59.291 48.643 1.00 20.95 99 LEU A N 1
ATOM 726 C CA . LEU A 1 102 ? 12.884 59.696 48.205 1.00 23.23 99 LEU A CA 1
ATOM 727 C C . LEU A 1 102 ? 12.783 61.147 47.700 1.00 29.09 99 LEU A C 1
ATOM 728 O O . LEU A 1 102 ? 11.770 61.601 47.189 1.00 28.52 99 LEU A O 1
ATOM 733 N N . ALA A 1 103 ? 13.892 61.866 47.867 1.00 26.31 100 ALA A N 1
ATOM 734 C CA . ALA A 1 103 ? 14.047 63.218 47.339 1.00 31.34 100 ALA A CA 1
ATOM 735 C C . ALA A 1 103 ? 14.881 63.065 46.064 1.00 27.27 100 ALA A C 1
ATOM 736 O O . ALA A 1 103 ? 15.973 62.491 46.052 1.00 29.05 100 ALA A O 1
ATOM 738 N N . LEU A 1 104 ? 14.378 63.588 44.970 1.00 34.75 101 LEU A N 1
ATOM 739 C CA . LEU A 1 104 ? 15.035 63.507 43.683 1.00 38.10 101 LEU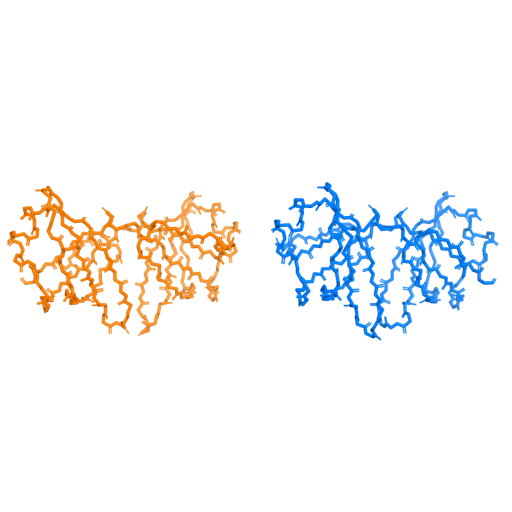 A CA 1
ATOM 740 C C . LEU A 1 104 ? 15.729 64.804 43.306 1.00 42.78 101 LEU A C 1
ATOM 741 O O . LEU A 1 104 ? 15.557 65.806 43.986 1.00 40.21 101 LEU A O 1
ATOM 746 N N . GLN A 1 105 ? 16.375 64.770 42.156 1.00 51.31 102 GLN A N 1
ATOM 747 C CA . GLN A 1 105 ? 17.056 65.952 41.629 1.00 56.95 102 GLN A CA 1
ATOM 748 C C . GLN A 1 105 ? 16.082 67.087 41.347 1.00 59.71 102 GLN A C 1
ATOM 749 O O . GLN A 1 105 ? 15.089 66.884 40.644 1.00 61.23 102 GLN A O 1
ATOM 751 N N . GLY A 1 106 ? 16.318 68.255 41.934 1.00 61.93 103 GLY A N 1
ATOM 752 C CA . GLY A 1 106 ? 15.467 69.430 41.747 1.00 61.23 103 GLY A CA 1
ATOM 753 C C . GLY A 1 106 ? 14.532 69.637 42.931 1.00 60.29 103 GLY A C 1
ATOM 754 O O . GLY A 1 106 ? 13.959 70.700 43.196 1.00 61.32 103 GLY A O 1
ATOM 755 N N . GLY A 1 107 ? 14.370 68.560 43.702 1.00 59.67 104 GLY A N 1
ATOM 756 C CA . GLY A 1 107 ? 13.522 68.572 44.880 1.00 57.37 104 GLY A CA 1
ATOM 757 C C . GLY A 1 107 ? 12.200 67.843 44.685 1.00 54.79 104 GLY A C 1
ATOM 758 O O . GLY A 1 107 ? 11.290 67.992 45.498 1.00 55.82 104 GLY A O 1
ATOM 759 N N . THR A 1 108 ? 12.058 67.100 43.594 1.00 52.67 105 THR A N 1
ATOM 760 C CA . THR A 1 108 ? 10.843 66.319 43.385 1.00 47.80 105 THR A CA 1
ATOM 761 C C . THR A 1 108 ? 10.897 65.120 44.330 1.00 44.14 105 THR A C 1
ATOM 762 O O . THR A 1 108 ? 11.988 64.536 44.438 1.00 46.05 105 THR A O 1
ATOM 766 N N . GLU A 1 109 ? 9.812 64.786 45.005 1.00 33.90 106 GLU A N 1
ATOM 767 C CA . GLU A 1 109 ? 9.818 63.634 45.916 1.00 30.06 106 GLU A CA 1
ATOM 768 C C . GLU A 1 109 ? 9.090 62.441 45.260 1.00 25.46 106 GLU A C 1
ATOM 769 O O . GLU A 1 109 ? 8.123 62.748 44.570 1.00 29.61 106 GLU A O 1
ATOM 775 N N . ILE A 1 110 ? 9.435 61.199 45.611 1.00 21.15 107 ILE A N 1
ATOM 776 C CA . ILE A 1 110 ? 8.616 60.092 45.050 1.00 23.49 107 ILE A CA 1
ATOM 777 C C . ILE A 1 110 ? 8.391 59.122 46.195 1.00 21.90 107 ILE A C 1
ATOM 778 O O . ILE A 1 110 ? 9.326 58.952 46.972 1.00 22.68 107 ILE A O 1
ATOM 783 N N . THR A 1 111 ? 7.166 58.612 46.389 1.00 18.95 108 THR A N 1
ATOM 784 C CA . THR A 1 111 ? 6.929 57.732 47.513 1.00 18.66 108 THR A CA 1
ATOM 785 C C . THR A 1 111 ? 6.658 56.320 46.959 1.00 20.50 108 THR A C 1
ATOM 786 O O . THR A 1 111 ? 5.901 56.148 45.993 1.00 19.64 108 THR A O 1
ATOM 790 N N . SER A 1 112 ? 7.177 55.360 47.686 1.00 16.60 109 SER A N 1
ATOM 791 C CA . SER A 1 112 ? 7.000 53.945 47.300 1.00 15.95 109 SER A CA 1
ATOM 792 C C . SER A 1 112 ? 6.488 53.188 48.496 1.00 17.94 109 SER A C 1
ATOM 793 O O . SER A 1 112 ? 6.769 53.555 49.671 1.00 19.61 109 SER A O 1
ATOM 796 N N . MET A 1 113 ? 5.640 52.177 48.323 1.00 14.18 110 MET A N 1
ATOM 797 C CA . MET A 1 113 ? 5.195 51.286 49.390 1.00 16.14 110 MET A CA 1
ATOM 798 C C . MET A 1 113 ? 5.924 49.951 49.185 1.00 17.57 110 MET A C 1
ATOM 799 O O . MET A 1 113 ? 5.689 49.414 48.114 1.00 17.66 110 MET A O 1
ATOM 804 N N . VAL A 1 114 ? 6.787 49.524 50.082 1.00 15.65 111 VAL A N 1
ATOM 805 C CA . VAL A 1 114 ? 7.453 48.229 49.919 1.00 17.36 111 VAL A CA 1
ATOM 806 C C . VAL A 1 114 ? 7.296 47.396 51.218 1.00 19.61 111 VAL A C 1
ATOM 807 O O . VAL A 1 114 ? 6.734 47.894 52.220 1.00 21.09 111 VAL A O 1
ATOM 811 N N . THR A 1 115 ? 7.545 46.100 51.132 1.00 18.18 112 THR A N 1
ATOM 812 C CA . THR A 1 115 ? 7.466 45.286 52.356 1.00 17.37 112 THR A CA 1
ATOM 813 C C . THR A 1 115 ? 8.535 45.831 53.290 1.00 22.31 112 THR A C 1
ATOM 814 O O . THR A 1 115 ? 9.666 46.293 52.979 1.00 22.81 112 THR A O 1
ATOM 818 N N . LYS A 1 116 ? 8.282 45.555 54.576 1.00 21.44 113 LYS A N 1
ATOM 819 C CA . LYS A 1 116 ? 9.228 45.856 55.644 1.00 27.84 113 LYS A CA 1
ATOM 820 C C . LYS A 1 116 ? 10.513 45.055 55.461 1.00 26.23 113 LYS A C 1
ATOM 821 O O . LYS A 1 116 ? 11.602 45.576 55.736 1.00 26.72 113 LYS A O 1
ATOM 824 N N . GLU A 1 117 ? 10.411 43.844 54.919 1.00 26.21 114 GLU A N 1
ATOM 825 C CA . GLU A 1 117 ? 11.636 43.067 54.676 1.00 29.89 114 GLU A CA 1
ATOM 826 C C . GLU A 1 117 ? 12.524 43.684 53.610 1.00 33.24 114 GLU A C 1
ATOM 827 O O . GLU A 1 117 ? 13.763 43.666 53.733 1.00 32.79 114 GLU A O 1
ATOM 829 N N . ALA A 1 118 ? 11.941 44.350 52.585 1.00 25.67 115 ALA A N 1
ATOM 830 C CA . ALA A 1 118 ? 12.744 45.036 51.594 1.00 26.05 115 ALA A CA 1
ATOM 831 C C . ALA A 1 118 ? 13.547 46.172 52.230 1.00 24.09 115 ALA A C 1
ATOM 832 O O . ALA A 1 118 ? 14.670 46.474 51.811 1.00 25.35 115 ALA A O 1
ATOM 834 N N . VAL A 1 119 ? 12.954 46.921 53.175 1.00 23.29 116 VAL A N 1
ATOM 835 C CA . VAL A 1 119 ? 13.613 48.032 53.816 1.00 25.23 116 VAL A CA 1
ATOM 836 C C . VAL A 1 119 ? 14.888 47.523 54.522 1.00 31.05 116 VAL A C 1
ATOM 837 O O . VAL A 1 119 ? 15.949 48.118 54.329 1.00 30.75 116 VAL A O 1
ATOM 841 N N . ALA A 1 120 ? 14.757 46.402 55.217 1.00 31.81 117 ALA A N 1
ATOM 842 C CA . ALA A 1 120 ? 15.903 45.834 55.940 1.00 35.34 117 ALA A CA 1
ATOM 843 C C . ALA A 1 120 ? 16.976 45.385 54.947 1.00 37.76 117 ALA A C 1
ATOM 844 O O . ALA A 1 120 ? 18.121 45.827 54.982 1.00 37.26 117 ALA A O 1
ATOM 846 N N . GLU A 1 121 ? 16.577 44.559 53.991 1.00 36.25 118 GLU A N 1
ATOM 847 C CA . GLU A 1 121 ? 17.471 44.006 52.988 1.00 37.68 118 GLU A CA 1
ATOM 848 C C . GLU A 1 121 ? 18.180 45.018 52.121 1.00 37.29 118 GLU A C 1
ATOM 849 O O . GLU A 1 121 ? 19.369 44.802 51.778 1.00 35.80 118 GLU A O 1
ATOM 851 N N . LEU A 1 122 ? 17.567 46.146 51.738 1.00 31.81 119 LEU A N 1
ATOM 852 C CA . LEU A 1 122 ? 18.253 47.131 50.923 1.00 31.12 119 LEU A CA 1
ATOM 853 C C . LEU A 1 122 ? 19.048 48.101 51.824 1.00 31.94 119 LEU A C 1
ATOM 854 O O . LEU A 1 122 ? 19.605 49.027 51.253 1.00 34.28 119 LEU A O 1
ATOM 859 N N . GLY A 1 123 ? 18.853 48.090 53.135 1.00 32.96 120 GLY A N 1
ATOM 860 C CA . GLY A 1 123 ? 19.479 49.077 54.004 1.00 32.65 120 GLY A CA 1
ATOM 861 C C . GLY A 1 123 ? 18.944 50.481 53.822 1.00 36.63 120 GLY A C 1
ATOM 862 O O . GLY A 1 123 ? 19.639 51.497 54.035 1.00 39.69 120 GLY A O 1
ATOM 863 N N . LEU A 1 124 ? 17.646 50.629 53.497 1.00 31.03 121 LEU A N 1
ATOM 864 C CA . LEU A 1 124 ? 17.070 51.956 53.355 1.00 29.63 121 LEU A CA 1
ATOM 865 C C . LEU A 1 124 ? 16.972 52.586 54.736 1.00 32.33 121 LEU A C 1
ATOM 866 O O . LEU A 1 124 ? 16.582 51.986 55.732 1.00 31.89 121 LEU A O 1
ATOM 871 N N . LYS A 1 125 ? 17.325 53.853 54.798 1.00 29.50 122 LYS A N 1
ATOM 872 C CA . LYS A 1 125 ? 17.256 54.718 55.960 1.00 30.81 122 LYS A CA 1
ATOM 873 C C . LYS A 1 125 ? 17.486 56.133 55.416 1.00 27.32 122 LYS A C 1
ATOM 874 O O . LYS A 1 125 ? 18.013 56.210 54.310 1.00 25.02 122 LYS A O 1
ATOM 877 N N . PRO A 1 126 ? 17.029 57.154 56.113 1.00 28.58 123 PRO A N 1
ATOM 878 C CA . PRO A 1 126 ? 17.107 58.522 55.663 1.00 26.20 123 PRO A CA 1
ATOM 879 C C . PRO A 1 126 ? 18.556 58.823 55.288 1.00 29.13 123 PRO A C 1
ATOM 880 O O . PRO A 1 126 ? 19.474 58.356 55.973 1.00 30.22 123 PRO A O 1
ATOM 884 N N . GLY A 1 127 ? 18.773 59.408 54.112 1.00 28.81 124 GLY A N 1
ATOM 885 C CA . GLY A 1 127 ? 20.137 59.675 53.660 1.00 32.16 124 GLY A CA 1
ATOM 886 C C . GLY A 1 127 ? 20.667 58.737 52.596 1.00 29.20 124 GLY A C 1
ATOM 887 O O . GLY A 1 127 ? 21.521 59.130 51.787 1.00 33.31 124 GLY A O 1
ATOM 888 N N . ALA A 1 128 ? 20.117 57.516 52.538 1.00 29.57 125 ALA A N 1
ATOM 889 C CA . ALA A 1 128 ? 20.546 56.468 51.658 1.00 26.81 125 ALA A CA 1
ATOM 890 C C . ALA A 1 128 ? 20.200 56.702 50.177 1.00 24.77 125 ALA A C 1
ATOM 891 O O . ALA A 1 128 ? 19.133 57.252 49.936 1.00 26.22 125 ALA A O 1
ATOM 893 N N . SER A 1 129 ? 21.146 56.296 49.323 1.00 26.75 126 SER A N 1
ATOM 894 C CA . SER A 1 129 ? 20.943 56.419 47.892 1.00 24.71 126 SER A CA 1
ATOM 895 C C . SER A 1 129 ? 19.966 55.269 47.474 1.00 23.99 126 SER A C 1
ATOM 896 O O . SER A 1 129 ? 20.273 54.133 47.781 1.00 25.26 126 SER A O 1
ATOM 899 N N . ALA A 1 130 ? 19.081 55.673 46.598 1.00 24.16 127 ALA A N 1
ATOM 900 C CA . ALA A 1 130 ? 18.220 54.572 46.044 1.00 25.80 127 ALA A CA 1
ATOM 901 C C . ALA A 1 130 ? 17.527 55.099 44.811 1.00 22.12 127 ALA A C 1
ATOM 902 O O . ALA A 1 130 ? 17.485 56.284 44.563 1.00 23.04 127 ALA A O 1
ATOM 904 N N . SER A 1 131 ? 17.088 54.164 43.940 1.00 20.92 128 SER A N 1
ATOM 905 C CA . SER A 1 131 ? 16.368 54.588 42.731 1.00 20.56 128 SER A CA 1
ATOM 906 C C . SER A 1 131 ? 14.896 54.042 42.773 1.00 19.25 128 SER A C 1
ATOM 907 O O . SER A 1 131 ? 14.753 52.934 43.279 1.00 22.28 128 SER A O 1
ATOM 910 N N . ALA A 1 132 ? 14.035 54.907 42.251 1.00 19.02 129 ALA A N 1
ATOM 911 C CA . ALA A 1 132 ? 12.608 54.465 42.175 1.00 16.49 129 ALA A CA 1
ATOM 912 C C . ALA A 1 132 ? 12.498 53.894 40.762 1.00 17.24 129 ALA A C 1
ATOM 913 O O . ALA A 1 132 ? 12.950 54.521 39.821 1.00 17.95 129 ALA A O 1
ATOM 915 N N . VAL A 1 133 ? 11.865 52.722 40.658 1.00 13.68 130 VAL A N 1
ATOM 916 C CA . VAL A 1 133 ? 11.710 52.052 39.349 1.00 15.22 130 VAL A CA 1
ATOM 917 C C . VAL A 1 133 ? 10.226 51.893 39.057 1.00 14.53 130 VAL A C 1
ATOM 918 O O . VAL A 1 133 ? 9.528 51.346 39.903 1.00 14.31 130 VAL A O 1
ATOM 922 N N . ILE A 1 134 ? 9.788 52.423 37.896 1.00 14.61 131 ILE A N 1
ATOM 923 C CA . ILE A 1 134 ? 8.332 52.348 37.588 1.00 15.67 131 ILE A CA 1
ATOM 924 C C . ILE A 1 134 ? 8.158 51.904 36.139 1.00 13.40 131 ILE A C 1
ATOM 925 O O . ILE A 1 134 ? 8.774 52.372 35.195 1.00 16.36 131 ILE A O 1
ATOM 930 N N . LYS A 1 135 ? 7.426 50.763 35.998 1.00 13.76 132 LYS A N 1
ATOM 931 C CA . LYS A 1 135 ? 7.119 50.261 34.658 1.00 13.73 132 LYS A CA 1
ATOM 932 C C . LYS A 1 135 ? 6.228 51.268 33.969 1.00 15.19 132 LYS A C 1
ATOM 933 O O . LYS A 1 135 ? 5.288 51.873 34.499 1.00 15.06 132 LYS A O 1
ATOM 941 N N . ALA A 1 136 ? 6.454 51.414 32.625 1.00 13.71 133 ALA A N 1
ATOM 942 C CA . ALA A 1 136 ? 5.714 52.378 31.826 1.00 14.55 133 ALA A CA 1
ATOM 943 C C . ALA A 1 136 ? 4.204 52.178 31.847 1.00 14.63 133 ALA A C 1
ATOM 944 O O . ALA A 1 136 ? 3.412 53.141 31.801 1.00 17.16 133 ALA A O 1
ATOM 946 N N . SER A 1 137 ? 3.755 50.931 31.986 1.00 14.71 134 SER A N 1
ATOM 947 C CA . SER A 1 137 ? 2.335 50.637 32.014 1.00 16.56 134 SER A CA 1
ATOM 948 C C . SER A 1 137 ? 1.681 50.948 33.342 1.00 17.59 134 SER A C 1
ATOM 949 O O . SER A 1 137 ? 0.441 50.768 33.450 1.00 18.71 134 SER A O 1
ATOM 952 N N . ASN A 1 138 ? 2.434 51.426 34.320 1.00 13.36 135 ASN A N 1
ATOM 953 C CA . ASN A 1 138 ? 1.858 51.767 35.636 1.00 15.66 135 ASN A CA 1
ATOM 954 C C . ASN A 1 138 ? 1.809 53.295 35.819 1.00 20.19 135 ASN A C 1
ATOM 955 O O . ASN A 1 138 ? 2.005 53.805 36.921 1.00 24.02 135 ASN A O 1
ATOM 960 N N . VAL A 1 139 ? 1.852 54.032 34.695 1.00 15.59 136 VAL A N 1
ATOM 961 C CA . VAL A 1 139 ? 1.746 55.479 34.834 1.00 15.98 136 VAL A CA 1
ATOM 962 C C . VAL A 1 139 ? 0.451 56.023 34.269 1.00 15.96 136 VAL A C 1
ATOM 963 O O . VAL A 1 139 ? 0.205 55.806 33.043 1.00 18.75 136 VAL A O 1
ATOM 967 N N . ILE A 1 140 ? -0.324 56.711 35.081 1.00 15.10 137 ILE A N 1
ATOM 968 C CA . ILE A 1 140 ? -1.558 57.329 34.553 1.00 17.43 137 ILE A CA 1
ATOM 969 C C . ILE A 1 140 ? -1.189 58.759 34.175 1.00 16.67 137 ILE A C 1
ATOM 970 O O . ILE A 1 140 ? -0.369 59.422 34.794 1.00 18.25 137 ILE A O 1
ATOM 975 N N . LEU A 1 141 ? -1.788 59.242 33.027 1.00 15.61 138 LEU A N 1
ATOM 976 C CA . LEU A 1 141 ? -1.463 60.643 32.719 1.00 17.68 138 LEU A CA 1
ATOM 977 C C . LEU A 1 141 ? -2.734 61.460 32.903 1.00 18.37 138 LEU A C 1
ATOM 978 O O . LEU A 1 141 ? -3.870 61.014 32.833 1.00 18.41 138 LEU A O 1
ATOM 983 N N . GLY A 1 142 ? -2.457 62.764 33.203 1.00 20.08 139 GLY A N 1
ATOM 984 C CA . GLY A 1 142 ? -3.611 63.672 33.357 1.00 22.83 139 GLY A CA 1
ATOM 985 C C . GLY A 1 142 ? -3.357 65.012 32.626 1.00 21.49 139 GLY A C 1
ATOM 986 O O . GLY A 1 142 ? -2.214 65.349 32.401 1.00 19.40 139 GLY A O 1
ATOM 987 N N . VAL A 1 143 ? -4.437 65.564 32.109 1.00 21.08 140 VAL A N 1
ATOM 988 C CA . VAL A 1 143 ? -4.336 66.869 31.427 1.00 26.98 140 VAL A CA 1
ATOM 989 C C . VAL A 1 143 ? -5.298 67.825 32.151 1.00 28.73 140 VAL A C 1
ATOM 990 O O . VAL A 1 143 ? -6.398 67.620 32.516 1.00 26.87 140 VAL A O 1
ATOM 994 N N . PRO A 1 144 ? -4.626 69.070 32.230 1.00 35.17 141 PRO A N 1
ATOM 995 C CA . PRO A 1 144 ? -5.359 70.147 32.923 1.00 38.11 141 PRO A CA 1
ATOM 996 C C . PRO A 1 144 ? -6.507 70.768 32.167 1.00 38.46 141 PRO A C 1
ATOM 997 O O . PRO A 1 144 ? -6.982 70.264 31.147 1.00 42.12 141 PRO A O 1
ATOM 1001 N N . MET B 1 4 ? 61.906 27.402 51.516 1.00 47.42 1 MET B N 1
ATOM 1002 C CA . MET B 1 4 ? 61.510 28.617 50.758 1.00 42.83 1 MET B CA 1
ATOM 1003 C C . MET B 1 4 ? 60.732 28.193 49.512 1.00 39.46 1 MET B C 1
ATOM 1004 O O . MET B 1 4 ? 60.235 29.042 48.777 1.00 40.52 1 MET B O 1
ATOM 1007 N N . LYS B 1 5 ? 60.747 26.892 49.208 1.00 32.88 2 LYS B N 1
ATOM 1008 C CA . LYS B 1 5 ? 60.120 26.440 47.956 1.00 29.34 2 LYS B CA 1
ATOM 1009 C C . LYS B 1 5 ? 59.006 25.460 48.276 1.00 27.64 2 LYS B C 1
ATOM 1010 O O . LYS B 1 5 ? 59.182 24.299 48.637 1.00 26.81 2 LYS B O 1
ATOM 1016 N N . ILE B 1 6 ? 57.860 26.059 48.457 1.00 26.40 3 ILE B N 1
ATOM 1017 C CA . ILE B 1 6 ? 56.630 25.368 48.875 1.00 25.73 3 ILE B CA 1
ATOM 1018 C C . ILE B 1 6 ? 55.579 25.805 47.905 1.00 21.26 3 ILE B C 1
ATOM 1019 O O . ILE B 1 6 ? 55.616 26.904 47.362 1.00 24.41 3 ILE B O 1
ATOM 1024 N N . SER B 1 7 ? 54.535 24.998 47.753 1.00 19.76 4 SER B N 1
ATOM 1025 C CA . SER B 1 7 ? 53.524 25.203 46.751 1.00 18.62 4 SER B CA 1
ATOM 1026 C C . SER B 1 7 ? 52.634 26.357 47.188 1.00 20.96 4 SER B C 1
ATOM 1027 O O . SER B 1 7 ? 52.124 27.017 46.284 1.00 24.74 4 SER B O 1
ATOM 1030 N N . ALA B 1 8 ? 52.464 26.547 48.507 1.00 19.38 5 ALA B N 1
ATOM 1031 C CA . ALA B 1 8 ? 51.550 27.637 48.931 1.00 17.20 5 ALA B CA 1
ATOM 1032 C C . ALA B 1 8 ? 51.891 28.930 48.227 1.00 23.57 5 ALA B C 1
ATOM 1033 O O . ALA B 1 8 ? 53.013 29.397 48.465 1.00 23.79 5 ALA B O 1
ATOM 1035 N N . ARG B 1 9 ? 50.867 29.536 47.657 1.00 20.89 6 ARG B N 1
ATOM 1036 C CA . ARG B 1 9 ? 51.136 30.801 47.007 1.00 22.33 6 ARG B CA 1
ATOM 1037 C C . ARG B 1 9 ? 51.304 31.959 47.981 1.00 24.45 6 ARG B C 1
ATOM 1038 O O . ARG B 1 9 ? 51.702 33.039 47.506 1.00 25.74 6 ARG B O 1
ATOM 1046 N N . ASN B 1 10 ? 50.921 31.848 49.233 1.00 20.15 7 ASN B N 1
ATOM 1047 C CA . ASN B 1 10 ? 51.018 32.971 50.164 1.00 17.35 7 ASN B CA 1
ATOM 1048 C C . ASN B 1 10 ? 51.928 32.642 51.314 1.00 21.93 7 ASN B C 1
ATOM 1049 O O . ASN B 1 10 ? 51.677 31.720 52.098 1.00 18.37 7 ASN B O 1
ATOM 1054 N N . VAL B 1 11 ? 53.045 33.410 51.354 1.00 19.99 8 VAL B N 1
ATOM 1055 C CA . VAL B 1 11 ? 54.003 33.181 52.446 1.00 17.82 8 VAL B CA 1
ATOM 1056 C C . VAL B 1 11 ? 54.316 34.592 52.993 1.00 22.75 8 VAL B C 1
ATOM 1057 O O . VAL B 1 11 ? 54.977 35.351 52.302 1.00 27.70 8 VAL B O 1
ATOM 1061 N N . PHE B 1 12 ? 53.791 34.899 54.163 1.00 23.82 9 PHE B N 1
ATOM 1062 C CA . PHE B 1 12 ? 53.882 36.221 54.744 1.00 22.16 9 PHE B CA 1
ATOM 1063 C C . PHE B 1 12 ? 54.884 36.267 55.897 1.00 24.89 9 PHE B C 1
ATOM 1064 O O . PHE B 1 12 ? 54.765 35.505 56.842 1.00 23.08 9 PHE B O 1
ATOM 1072 N N . LYS B 1 13 ? 55.770 37.271 55.871 1.00 23.34 10 LYS B N 1
ATOM 1073 C CA . LYS B 1 13 ? 56.663 37.424 57.025 1.00 24.43 10 LYS B CA 1
ATOM 1074 C C . LYS B 1 13 ? 56.054 38.323 58.083 1.00 20.29 10 LYS B C 1
ATOM 1075 O O . LYS B 1 13 ? 55.345 39.298 57.837 1.00 25.39 10 LYS B O 1
ATOM 1078 N N . GLY B 1 14 ? 56.301 37.940 59.330 1.00 21.43 11 GLY B N 1
ATOM 1079 C CA . GLY B 1 14 ? 55.784 38.730 60.451 1.00 24.12 11 GLY B CA 1
ATOM 1080 C C . GLY B 1 14 ? 56.444 38.406 61.768 1.00 23.44 11 GLY B C 1
ATOM 1081 O O . GLY B 1 14 ? 57.403 37.652 61.908 1.00 22.59 11 GLY B O 1
ATOM 1082 N N . THR B 1 15 ? 55.840 39.004 62.816 1.00 23.01 12 THR B N 1
ATOM 1083 C CA . THR B 1 15 ? 56.317 38.831 64.163 1.00 22.14 12 THR B CA 1
ATOM 1084 C C . THR B 1 15 ? 55.125 38.470 65.069 1.00 20.63 12 THR B C 1
ATOM 1085 O O . THR B 1 15 ? 54.054 39.068 64.917 1.00 23.40 12 THR B O 1
ATOM 1089 N N . VAL B 1 16 ? 55.350 37.542 65.964 1.00 21.37 13 VAL B N 1
ATOM 1090 C CA . VAL B 1 16 ? 54.304 37.165 66.919 1.00 22.25 13 VAL B CA 1
ATOM 1091 C C . VAL B 1 16 ? 54.004 38.373 67.809 1.00 24.56 13 VAL B C 1
ATOM 1092 O O . VAL B 1 16 ? 54.934 38.957 68.391 1.00 29.35 13 VAL B O 1
ATOM 1096 N N . SER B 1 17 ? 52.742 38.731 67.952 1.00 23.60 14 SER B N 1
ATOM 1097 C CA . SER B 1 17 ? 52.430 39.829 68.878 1.00 24.02 14 SER B CA 1
ATOM 1098 C C . SER B 1 17 ? 51.766 39.325 70.132 1.00 29.49 14 SER B C 1
ATOM 1099 O O . SER B 1 17 ? 51.752 39.988 71.196 1.00 28.39 14 SER B O 1
ATOM 1102 N N . ALA B 1 18 ? 51.272 38.074 70.129 1.00 23.27 15 ALA B N 1
ATOM 1103 C CA . ALA B 1 18 ? 50.726 37.478 71.348 1.00 22.94 15 ALA B CA 1
ATOM 1104 C C . ALA B 1 18 ? 50.451 36.004 71.086 1.00 22.85 15 ALA B C 1
ATOM 1105 O O . ALA B 1 18 ? 50.139 35.684 69.921 1.00 22.14 15 ALA B O 1
ATOM 1107 N N . LEU B 1 19 ? 50.418 35.190 72.103 1.00 22.90 16 LEU B N 1
ATOM 1108 C CA . LEU B 1 19 ? 50.203 33.772 72.041 1.00 22.84 16 LEU B CA 1
ATOM 1109 C C . LEU B 1 19 ? 49.225 33.413 73.172 1.00 26.99 16 LEU B C 1
ATOM 1110 O O . LEU B 1 19 ? 49.435 33.936 74.295 1.00 24.38 16 LEU B O 1
ATOM 1115 N N . LYS B 1 20 ? 48.181 32.659 72.837 1.00 19.37 17 LYS B N 1
ATOM 1116 C CA . LYS B 1 20 ? 47.325 32.165 73.920 1.00 19.59 17 LYS B CA 1
ATOM 1117 C C . LYS B 1 20 ? 47.325 30.639 73.853 1.00 18.07 17 LYS B C 1
ATOM 1118 O O . LYS B 1 20 ? 46.936 30.043 72.847 1.00 20.91 17 LYS B O 1
ATOM 1124 N N . GLU B 1 21 ? 47.819 29.977 74.895 1.00 18.77 18 GLU B N 1
ATOM 1125 C CA . GLU B 1 21 ? 47.910 28.530 74.908 1.00 19.42 18 GLU B CA 1
ATOM 1126 C C . GLU B 1 21 ? 46.571 27.944 75.374 1.00 21.15 18 GLU B C 1
ATOM 1127 O O . GLU B 1 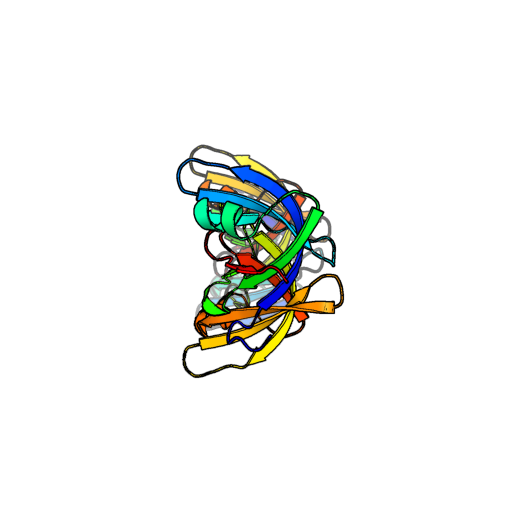21 ? 46.105 28.286 76.447 1.00 21.63 18 GLU B O 1
ATOM 1133 N N . GLY B 1 22 ? 46.067 26.920 74.678 1.00 19.23 19 GLY B N 1
ATOM 1134 C CA . GLY B 1 22 ? 44.864 26.227 75.050 1.00 19.04 19 GLY B CA 1
ATOM 1135 C C . GLY B 1 22 ? 45.164 24.877 75.686 1.00 19.22 19 GLY B C 1
ATOM 1136 O O . GLY B 1 22 ? 46.228 24.684 76.252 1.00 22.84 19 GLY B O 1
ATOM 1137 N N . ALA B 1 23 ? 44.313 23.877 75.387 1.00 20.59 20 ALA B N 1
ATOM 1138 C CA . ALA B 1 23 ? 44.596 22.555 75.956 1.00 17.74 20 ALA B CA 1
ATOM 1139 C C . ALA B 1 23 ? 45.353 21.716 74.909 1.00 17.01 20 ALA B C 1
ATOM 1140 O O . ALA B 1 23 ? 46.370 21.109 75.142 1.00 20.30 20 ALA B O 1
ATOM 1142 N N . VAL B 1 24 ? 44.709 21.744 73.701 1.00 15.96 21 VAL B N 1
ATOM 1143 C CA . VAL B 1 24 ? 45.344 21.004 72.554 1.00 15.46 21 VAL B CA 1
ATOM 1144 C C . VAL B 1 24 ? 45.759 21.956 71.423 1.00 16.12 21 VAL B C 1
ATOM 1145 O O . VAL B 1 24 ? 46.657 21.635 70.661 1.00 17.15 21 VAL B O 1
ATOM 1149 N N . ASN B 1 25 ? 45.163 23.139 71.393 1.00 14.24 22 ASN B N 1
ATOM 1150 C CA . ASN B 1 25 ? 45.530 24.125 70.387 1.00 17.23 22 ASN B CA 1
ATOM 1151 C C . ASN B 1 25 ? 46.037 25.422 71.020 1.00 15.63 22 ASN B C 1
ATOM 1152 O O . ASN B 1 25 ? 46.016 25.619 72.254 1.00 15.68 22 ASN B O 1
ATOM 1157 N N . ALA B 1 26 ? 46.660 26.260 70.177 1.00 15.04 23 ALA B N 1
ATOM 1158 C CA . ALA B 1 26 ? 47.119 27.553 70.637 1.00 17.09 23 ALA B CA 1
ATOM 1159 C C . ALA B 1 26 ? 46.769 28.617 69.597 1.00 18.34 23 ALA B C 1
ATOM 1160 O O . ALA B 1 26 ? 46.764 28.296 68.393 1.00 18.45 23 ALA B O 1
ATOM 1162 N N . GLU B 1 27 ? 46.422 29.822 70.039 1.00 14.49 24 GLU B N 1
ATOM 1163 C CA . GLU B 1 27 ? 46.077 30.895 69.127 1.00 15.47 24 GLU B CA 1
ATOM 1164 C C . GLU B 1 27 ? 47.300 31.828 69.045 1.00 17.20 24 GLU B C 1
ATOM 1165 O O . GLU B 1 27 ? 47.779 32.229 70.129 1.00 19.88 24 GLU B O 1
ATOM 1171 N N . VAL B 1 28 ? 47.726 32.139 67.834 1.00 15.84 25 VAL B N 1
ATOM 1172 C CA . VAL B 1 28 ? 48.909 33.001 67.664 1.00 18.98 25 VAL B CA 1
ATOM 1173 C C . VAL B 1 28 ? 48.474 34.258 66.924 1.00 19.04 25 VAL B C 1
ATOM 1174 O O . VAL B 1 28 ? 47.889 34.177 65.827 1.00 19.63 25 VAL B O 1
ATOM 1178 N N . ASP B 1 29 ? 48.803 35.425 67.501 1.00 20.70 26 ASP B N 1
ATOM 1179 C CA . ASP B 1 29 ? 48.501 36.651 66.780 1.00 19.94 26 ASP B CA 1
ATOM 1180 C C . ASP B 1 29 ? 49.794 37.206 66.185 1.00 20.11 26 ASP B C 1
ATOM 1181 O O . ASP B 1 29 ? 50.861 37.078 66.786 1.00 22.54 26 ASP B O 1
ATOM 1183 N N . ILE B 1 30 ? 49.725 37.577 64.931 1.00 20.12 27 ILE B N 1
ATOM 1184 C CA . ILE B 1 30 ? 50.920 37.999 64.190 1.00 22.16 27 ILE B CA 1
ATOM 1185 C C . ILE B 1 30 ? 50.745 39.387 63.614 1.00 26.68 27 ILE B C 1
ATOM 1186 O O . ILE B 1 30 ? 49.691 39.688 63.044 1.00 28.99 27 ILE B O 1
ATOM 1191 N N . LEU B 1 31 ? 51.782 40.209 63.683 1.00 24.65 28 LEU B N 1
ATOM 1192 C CA . LEU B 1 31 ? 51.762 41.519 63.027 1.00 24.35 28 LEU B CA 1
ATOM 1193 C C . LEU B 1 31 ? 52.570 41.329 61.744 1.00 24.07 28 LEU B C 1
ATOM 1194 O O . LEU B 1 31 ? 53.693 40.790 61.815 1.00 26.51 28 LEU B O 1
ATOM 1199 N N . LEU B 1 32 ? 51.971 41.685 60.611 1.00 26.39 29 LEU B N 1
ATOM 1200 C CA . LEU B 1 32 ? 52.672 41.513 59.348 1.00 30.12 29 LEU B CA 1
ATOM 1201 C C . LEU B 1 32 ? 53.533 42.747 59.096 1.00 36.59 29 LEU B C 1
ATOM 1202 O O . LEU B 1 32 ? 53.309 43.787 59.711 1.00 36.52 29 LEU B O 1
ATOM 1207 N N . GLY B 1 33 ? 54.481 42.560 58.200 1.00 43.17 30 GLY B N 1
ATOM 1208 C CA . GLY B 1 33 ? 55.458 43.567 57.825 1.00 51.01 30 GLY B CA 1
ATOM 1209 C C . GLY B 1 33 ? 54.809 44.834 57.298 1.00 55.81 30 GLY B C 1
ATOM 1210 O O . GLY B 1 33 ? 55.405 45.920 57.342 1.00 58.90 30 GLY B O 1
ATOM 1211 N N . GLY B 1 34 ? 53.608 44.719 56.744 1.00 56.25 31 GLY B N 1
ATOM 1212 C CA . GLY B 1 34 ? 52.861 45.869 56.272 1.00 57.14 31 GLY B CA 1
ATOM 1213 C C . GLY B 1 34 ? 52.139 46.546 57.431 1.00 55.99 31 GLY B C 1
ATOM 1214 O O . GLY B 1 34 ? 51.917 47.759 57.440 1.00 54.90 31 GLY B O 1
ATOM 1215 N N . GLY B 1 35 ? 51.659 45.755 58.390 1.00 55.09 32 GLY B N 1
ATOM 1216 C CA . GLY B 1 35 ? 50.936 46.370 59.523 1.00 51.29 32 GLY B CA 1
ATOM 1217 C C . GLY B 1 35 ? 49.550 45.711 59.598 1.00 47.12 32 GLY B C 1
ATOM 1218 O O . GLY B 1 35 ? 48.740 45.941 60.498 1.00 46.25 32 GLY B O 1
ATOM 1219 N N . ASP B 1 36 ? 49.395 44.737 58.692 1.00 44.84 33 ASP B N 1
ATOM 1220 C CA . ASP B 1 36 ? 48.168 43.916 58.783 1.00 41.16 33 ASP B CA 1
ATOM 1221 C C . ASP B 1 36 ? 48.390 42.965 59.959 1.00 37.84 33 ASP B C 1
ATOM 1222 O O . ASP B 1 36 ? 49.524 42.876 60.419 1.00 33.65 33 ASP B O 1
ATOM 1227 N N . LYS B 1 37 ? 47.302 42.377 60.433 1.00 32.36 34 LYS B N 1
ATOM 1228 C CA . LYS B 1 37 ? 47.394 41.421 61.515 1.00 30.62 34 LYS B CA 1
ATOM 1229 C C . LYS B 1 37 ? 46.827 40.095 61.053 1.00 27.60 34 LYS B C 1
ATOM 1230 O O . LYS B 1 37 ? 45.930 40.059 60.196 1.00 30.21 34 LYS B O 1
ATOM 1234 N N . LEU B 1 38 ? 47.343 38.982 61.594 1.00 27.35 35 LE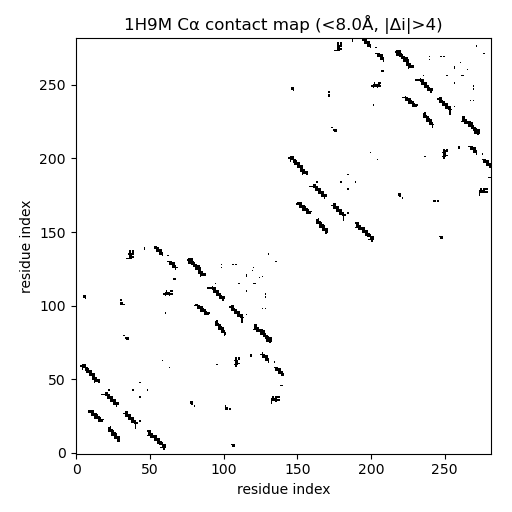U B N 1
ATOM 1235 C CA A LEU B 1 38 ? 46.795 37.669 61.273 0.50 24.26 35 LEU B CA 1
ATOM 1236 C CA B LEU B 1 38 ? 46.764 37.685 61.286 0.50 24.43 35 LEU B CA 1
ATOM 1237 C C . LEU B 1 38 ? 46.647 36.915 62.592 1.00 25.60 35 LEU B C 1
ATOM 1238 O O . LEU B 1 38 ? 47.467 37.074 63.502 1.00 28.00 35 LEU B O 1
ATOM 1247 N N . ALA B 1 39 ? 45.660 36.045 62.669 1.00 19.51 36 ALA B N 1
ATOM 1248 C CA . ALA B 1 39 ? 45.483 35.137 63.813 1.00 18.88 36 ALA B CA 1
ATOM 1249 C C . ALA B 1 39 ? 45.574 33.733 63.182 1.00 18.08 36 ALA B C 1
ATOM 1250 O O . ALA B 1 39 ? 45.022 33.428 62.157 1.00 19.39 36 ALA B O 1
ATOM 1252 N N . ALA B 1 40 ? 46.363 32.869 63.807 1.00 16.01 37 ALA B N 1
ATOM 1253 C CA . ALA B 1 40 ? 46.505 31.482 63.418 1.00 18.34 37 ALA B CA 1
ATOM 1254 C C . ALA B 1 40 ? 46.196 30.555 64.565 1.00 18.31 37 ALA B C 1
ATOM 1255 O O . ALA B 1 40 ? 46.438 30.892 65.743 1.00 16.96 37 ALA B O 1
ATOM 1257 N N . VAL B 1 41 ? 45.606 29.398 64.311 1.00 13.22 38 VAL B N 1
ATOM 1258 C CA . VAL B 1 41 ? 45.438 28.364 65.318 1.00 15.06 38 VAL B CA 1
ATOM 1259 C C . VAL B 1 41 ? 46.242 27.135 64.786 1.00 17.67 38 VAL B C 1
ATOM 1260 O O . VAL B 1 41 ? 46.039 26.594 63.858 1.00 17.19 38 VAL B O 1
ATOM 1264 N N . VAL B 1 42 ? 47.159 26.814 65.771 1.00 14.97 39 VAL B N 1
ATOM 1265 C CA . VAL B 1 42 ? 48.026 25.651 65.513 1.00 15.60 39 VAL B CA 1
ATOM 1266 C C . VAL B 1 42 ? 47.954 24.721 66.744 1.00 16.78 39 VAL B C 1
ATOM 1267 O O . VAL B 1 42 ? 47.448 25.123 67.782 1.00 18.77 39 VAL B O 1
ATOM 1271 N N . THR B 1 43 ? 48.466 23.482 66.588 1.00 13.65 40 THR B N 1
ATOM 1272 C CA . THR B 1 43 ? 48.442 22.648 67.821 1.00 13.80 40 THR B CA 1
ATOM 1273 C C . THR B 1 43 ? 49.410 23.234 68.859 1.00 17.22 40 THR B C 1
ATOM 1274 O O . THR B 1 43 ? 50.400 23.886 68.553 1.00 15.54 40 THR B O 1
ATOM 1278 N N . LEU B 1 44 ? 49.030 22.982 70.132 1.00 17.07 41 LEU B N 1
ATOM 1279 C CA . LEU B 1 44 ? 49.918 23.488 71.208 1.00 17.77 41 LEU B CA 1
ATOM 1280 C C . LEU B 1 44 ? 51.290 22.827 71.163 1.00 16.76 41 LEU B C 1
ATOM 1281 O O . LEU B 1 44 ? 52.280 23.532 71.414 1.00 20.11 41 LEU B O 1
ATOM 1286 N N . GLU B 1 45 ? 51.380 21.587 70.771 1.00 17.99 42 GLU B N 1
ATOM 1287 C CA . GLU B 1 45 ? 52.663 20.912 70.581 1.00 18.10 42 GLU B CA 1
ATOM 1288 C C . GLU B 1 45 ? 53.515 21.627 69.518 1.00 22.68 42 GLU B C 1
ATOM 1289 O O . GLU B 1 45 ? 54.698 21.929 69.735 1.00 22.59 42 GLU B O 1
ATOM 1295 N N . SER B 1 46 ? 52.868 22.131 68.437 1.00 17.41 43 SER B N 1
ATOM 1296 C CA . SER B 1 46 ? 53.666 22.955 67.512 1.00 18.30 43 SER B CA 1
ATOM 1297 C C . SER B 1 46 ? 54.065 24.279 68.101 1.00 19.75 43 SER B C 1
ATOM 1298 O O . SER B 1 46 ? 55.174 24.771 67.849 1.00 20.48 43 SER B O 1
ATOM 1301 N N . ALA B 1 47 ? 53.139 24.970 68.790 1.00 17.72 44 ALA B N 1
ATOM 1302 C CA . ALA B 1 47 ? 53.524 26.275 69.355 1.00 17.55 44 ALA B CA 1
ATOM 1303 C C . ALA B 1 47 ? 54.744 26.061 70.285 1.00 22.89 44 ALA B C 1
ATOM 1304 O O . ALA B 1 47 ? 55.644 26.893 70.166 1.00 23.53 44 ALA B O 1
ATOM 1306 N N . ARG B 1 48 ? 54.773 25.032 71.072 1.00 21.48 45 ARG B N 1
ATOM 1307 C CA . ARG B 1 48 ? 55.891 24.784 71.996 1.00 23.60 45 ARG B CA 1
ATOM 1308 C C . ARG B 1 48 ? 57.117 24.307 71.244 1.00 27.67 45 ARG B C 1
ATOM 1309 O O . ARG B 1 48 ? 58.240 24.718 71.563 1.00 30.43 45 ARG B O 1
ATOM 1317 N N . SER B 1 49 ? 56.933 23.430 70.264 1.00 26.85 46 SER B N 1
ATOM 1318 C CA . SER B 1 49 ? 58.081 22.972 69.454 1.00 28.00 46 SER B CA 1
ATOM 1319 C C . SER B 1 49 ? 58.785 24.111 68.745 1.00 27.33 46 SER B C 1
ATOM 1320 O O . SER B 1 49 ? 60.021 24.294 68.761 1.00 30.90 46 SER B O 1
ATOM 1323 N N . LEU B 1 50 ? 58.088 25.042 68.117 1.00 22.45 47 LEU B N 1
ATOM 1324 C CA . LEU B 1 50 ? 58.569 26.204 67.405 1.00 21.23 47 LEU B CA 1
ATOM 1325 C C . LEU B 1 50 ? 59.045 27.316 68.329 1.00 21.94 47 LEU B C 1
ATOM 1326 O O . LEU B 1 50 ? 59.339 28.393 67.850 1.00 26.63 47 LEU B O 1
ATOM 1335 N N . GLN B 1 51 ? 58.837 27.114 69.613 1.00 23.99 48 GLN B N 1
ATOM 1336 C CA . GLN B 1 51 ? 59.157 28.097 70.658 1.00 25.85 48 GLN B CA 1
ATOM 1337 C C . GLN B 1 51 ? 58.478 29.414 70.409 1.00 27.01 48 GLN B C 1
ATOM 1338 O O . GLN B 1 51 ? 59.059 30.489 70.501 1.00 31.46 48 GLN B O 1
ATOM 1344 N N . LEU B 1 52 ? 57.167 29.381 70.023 1.00 25.61 49 LEU B N 1
ATOM 1345 C CA . LEU B 1 52 ? 56.471 30.634 69.722 1.00 24.78 49 LEU B CA 1
ATOM 1346 C C . LEU B 1 52 ? 56.339 31.468 70.994 1.00 28.65 49 LEU B C 1
ATOM 1347 O O . LEU B 1 52 ? 56.083 30.953 72.093 1.00 29.32 49 LEU B O 1
ATOM 1352 N N . ALA B 1 53 ? 56.575 32.757 70.792 1.00 25.77 50 ALA B N 1
ATOM 1353 C CA . ALA B 1 53 ? 56.430 33.716 71.882 1.00 27.60 50 ALA B CA 1
ATOM 1354 C C . ALA B 1 53 ? 56.361 35.111 71.272 1.00 29.18 50 ALA B C 1
ATOM 1355 O O . ALA B 1 53 ? 56.811 35.326 70.138 1.00 24.15 50 ALA B O 1
ATOM 1357 N N . ALA B 1 54 ? 55.810 36.052 72.056 1.00 28.27 51 ALA B N 1
ATOM 1358 C CA . ALA B 1 54 ? 55.744 37.422 71.547 1.00 30.36 51 ALA B CA 1
ATOM 1359 C C . ALA B 1 54 ? 57.136 37.844 71.106 1.00 29.31 51 ALA B C 1
ATOM 1360 O O . ALA B 1 54 ? 58.114 37.583 71.813 1.00 33.99 51 ALA B O 1
ATOM 1362 N N . GLY B 1 55 ? 57.262 38.538 69.977 1.00 22.37 52 GLY B N 1
ATOM 1363 C CA . GLY B 1 55 ? 58.520 38.922 69.405 1.00 23.79 52 GLY B CA 1
ATOM 1364 C C . GLY B 1 55 ? 59.193 37.989 68.427 1.00 27.28 52 GLY B C 1
ATOM 1365 O O . GLY B 1 55 ? 60.017 38.414 67.601 1.00 26.95 52 GLY B O 1
ATOM 1366 N N . LYS B 1 56 ? 58.747 36.730 68.394 1.00 24.29 53 LYS B N 1
ATOM 1367 C CA . LYS B 1 56 ? 59.359 35.762 67.494 1.00 23.08 53 LYS B CA 1
ATOM 1368 C C . LYS B 1 56 ? 59.057 36.066 66.034 1.00 22.82 53 LYS B C 1
ATOM 1369 O O . LYS B 1 56 ? 57.885 36.335 65.686 1.00 22.56 53 LYS B O 1
ATOM 1375 N N . GLU B 1 57 ? 60.083 36.017 65.177 1.00 22.19 54 GLU B N 1
ATOM 1376 C CA . GLU B 1 57 ? 59.828 36.282 63.732 1.00 19.99 54 GLU B CA 1
ATOM 1377 C C . GLU B 1 57 ? 59.338 34.950 63.199 1.00 22.19 54 GLU B C 1
ATOM 1378 O O . GLU B 1 57 ? 59.861 33.875 63.468 1.00 25.67 54 GLU B O 1
ATOM 1384 N N . VAL B 1 58 ? 58.300 35.057 62.379 1.00 21.81 55 VAL B N 1
ATOM 1385 C CA . VAL B 1 58 ? 57.666 33.886 61.743 1.00 23.70 55 VAL B CA 1
ATOM 1386 C C . VAL B 1 58 ? 57.256 34.190 60.318 1.00 22.87 55 VAL B C 1
ATOM 1387 O O . VAL B 1 58 ? 57.349 35.322 59.817 1.00 22.56 55 VAL B O 1
ATOM 1391 N N . VAL B 1 59 ? 56.870 33.123 59.578 1.00 20.14 56 VAL B N 1
ATOM 1392 C CA . VAL B 1 59 ? 56.121 33.315 58.335 1.00 18.33 56 VAL B CA 1
ATOM 1393 C C . VAL B 1 59 ? 54.751 32.569 58.494 1.00 16.76 56 VAL B C 1
ATOM 1394 O O . VAL B 1 59 ? 54.661 31.692 59.343 1.00 19.56 56 VAL B O 1
ATOM 1398 N N . ALA B 1 60 ? 53.779 33.151 57.824 1.00 17.44 57 ALA B N 1
ATOM 1399 C CA . ALA B 1 60 ? 52.413 32.556 57.806 1.00 14.82 57 ALA B CA 1
ATOM 1400 C C . ALA B 1 60 ? 52.290 31.985 56.374 1.00 16.28 57 ALA B C 1
ATOM 1401 O O . ALA B 1 60 ? 52.518 32.725 55.426 1.00 20.71 57 ALA B O 1
ATOM 1403 N N . VAL B 1 61 ? 51.818 30.758 56.263 1.00 14.48 58 VAL B N 1
ATOM 1404 C CA . VAL B 1 61 ? 51.701 30.113 54.966 1.00 14.60 58 VAL B CA 1
ATOM 1405 C C . VAL B 1 61 ? 50.235 29.764 54.724 1.00 15.33 58 VAL B C 1
ATOM 1406 O O . VAL B 1 61 ? 49.621 29.081 55.570 1.00 17.85 58 VAL B O 1
ATOM 1410 N N . VAL B 1 62 ? 49.727 30.131 53.572 1.00 15.45 59 VAL B N 1
ATOM 1411 C CA . VAL B 1 62 ? 48.299 29.870 53.285 1.00 15.92 59 VAL B CA 1
ATOM 1412 C C . VAL B 1 62 ? 48.154 29.421 51.850 1.00 18.18 59 VAL B C 1
ATOM 1413 O O . VAL B 1 62 ? 48.569 30.116 50.941 1.00 18.40 59 VAL B O 1
ATOM 1417 N N . LYS B 1 63 ? 47.618 28.215 51.585 1.00 16.35 60 LYS B N 1
ATOM 1418 C CA . LYS B 1 63 ? 47.373 27.764 50.238 1.00 16.72 60 LYS B CA 1
ATOM 1419 C C . LYS B 1 63 ? 46.268 28.630 49.571 1.00 16.34 60 LYS B C 1
ATOM 1420 O O . LYS B 1 63 ? 45.321 28.988 50.269 1.00 15.20 60 LYS B O 1
ATOM 1430 N N . ALA B 1 64 ? 46.402 28.821 48.267 1.00 16.94 61 ALA B N 1
ATOM 1431 C CA . ALA B 1 64 ? 45.407 29.591 47.492 1.00 19.34 61 ALA B CA 1
ATOM 1432 C C . ALA B 1 64 ? 43.972 29.115 47.637 1.00 19.73 61 ALA B C 1
ATOM 1433 O O . ALA B 1 64 ? 43.063 29.957 47.927 1.00 15.73 61 ALA B O 1
ATOM 1435 N N . PRO B 1 65 ? 43.625 27.841 47.646 1.00 17.59 62 PRO B N 1
ATOM 1436 C CA . PRO B 1 65 ? 42.269 27.392 47.878 1.00 20.19 62 PRO B CA 1
ATOM 1437 C C . PRO B 1 65 ? 41.654 27.601 49.191 1.00 19.28 62 PRO B C 1
ATOM 1438 O O . PRO B 1 65 ? 40.545 27.202 49.598 1.00 21.03 62 PRO B O 1
ATOM 1442 N N . TRP B 1 66 ? 42.450 28.011 50.246 1.00 16.55 63 TRP B N 1
ATOM 1443 C CA . TRP B 1 66 ? 42.024 28.347 51.531 1.00 16.16 63 TRP B CA 1
ATOM 1444 C C . TRP B 1 66 ? 41.704 29.850 51.758 1.00 17.93 63 TRP B C 1
ATOM 1445 O O . TRP B 1 66 ? 41.096 30.193 52.761 1.00 18.91 63 TRP B O 1
ATOM 1456 N N . VAL B 1 67 ? 41.797 30.612 50.653 1.00 14.61 64 VAL B N 1
ATOM 1457 C CA . VAL B 1 67 ? 41.484 32.065 50.780 1.00 14.61 64 VAL B CA 1
ATOM 1458 C C . VAL B 1 67 ? 40.166 32.375 50.126 1.00 13.31 64 VAL B C 1
ATOM 1459 O O . VAL B 1 67 ? 39.982 32.050 48.950 1.00 15.08 64 VAL B O 1
ATOM 1463 N N . LEU B 1 68 ? 39.269 32.952 50.932 1.00 14.45 65 LEU B N 1
ATOM 1464 C CA . LEU B 1 68 ? 38.024 33.353 50.284 1.00 16.33 65 LEU B CA 1
ATOM 1465 C C . LEU B 1 68 ? 38.193 34.831 49.833 1.00 16.21 65 LEU B C 1
ATOM 1466 O O . LEU B 1 68 ? 39.017 35.542 50.389 1.00 17.98 65 LEU B O 1
ATOM 1471 N N . LEU B 1 69 ? 37.351 35.212 48.875 1.00 16.13 66 LEU B N 1
ATOM 1472 C CA . LEU B 1 69 ? 37.385 36.640 48.517 1.00 16.14 66 LEU B CA 1
ATOM 1473 C C . LEU B 1 69 ? 36.028 37.250 48.775 1.00 18.69 66 LEU B C 1
ATOM 1474 O O . LEU B 1 69 ? 34.995 36.651 48.558 1.00 19.05 66 LEU B O 1
ATOM 1479 N N . MET B 1 70 ? 36.028 38.510 49.250 1.00 18.59 67 MET B N 1
ATOM 1480 C CA . MET B 1 70 ? 34.774 39.143 49.512 1.00 20.94 67 MET B CA 1
ATOM 1481 C C . MET B 1 70 ? 34.753 40.606 49.013 1.00 21.26 67 MET B C 1
ATOM 1482 O O . MET B 1 70 ? 35.725 41.290 49.231 1.00 25.03 67 MET B O 1
ATOM 1487 N N . THR B 1 71 ? 33.709 40.866 48.240 1.00 23.58 68 THR B N 1
ATOM 1488 C CA . THR B 1 71 ? 33.535 42.272 47.790 1.00 31.00 68 THR B CA 1
ATOM 1489 C C . THR B 1 71 ? 32.480 43.081 48.530 1.00 34.28 68 THR B C 1
ATOM 1490 O O . THR B 1 71 ? 32.403 44.308 48.323 1.00 34.99 68 THR B O 1
ATOM 1494 N N . ASP B 1 72 ? 31.520 42.451 49.169 1.00 35.41 69 ASP B N 1
ATOM 1495 C CA . ASP B 1 72 ? 30.489 43.130 49.966 1.00 38.91 69 ASP B CA 1
ATOM 1496 C C . ASP B 1 72 ? 30.074 42.181 51.086 1.00 36.06 69 ASP B C 1
ATOM 1497 O O . ASP B 1 72 ? 29.460 41.152 50.848 1.00 37.19 69 ASP B O 1
ATOM 1502 N N . SER B 1 73 ? 30.352 42.601 52.295 1.00 39.35 70 SER B N 1
ATOM 1503 C CA . SER B 1 73 ? 30.021 41.892 53.521 1.00 40.87 70 SER B CA 1
ATOM 1504 C C . SER B 1 73 ? 28.542 42.077 53.824 1.00 40.32 70 SER B C 1
ATOM 1505 O O . SER B 1 73 ? 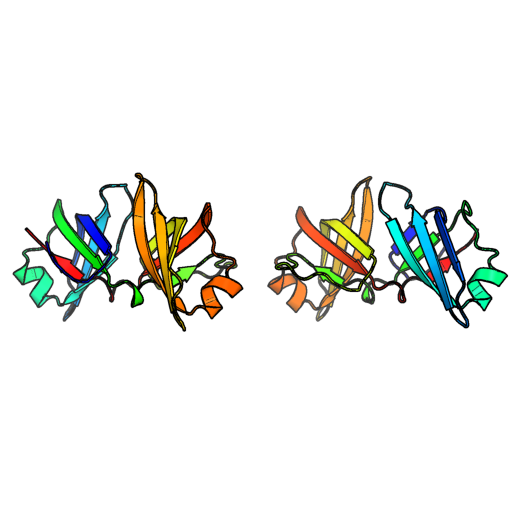27.876 41.250 54.438 1.00 38.07 70 SER B O 1
ATOM 1508 N N . SER B 1 74 ? 28.034 43.224 53.359 1.00 39.76 71 SER B N 1
ATOM 1509 C CA . SER B 1 74 ? 26.631 43.563 53.547 1.00 41.04 71 SER B CA 1
ATOM 1510 C C . SER B 1 74 ? 26.258 43.572 55.026 1.00 40.57 71 SER B C 1
ATOM 1511 O O . SER B 1 74 ? 25.282 42.901 55.352 1.00 42.67 71 SER B O 1
ATOM 1514 N N . GLY B 1 75 ? 27.089 44.153 55.877 1.00 37.89 72 GLY B N 1
ATOM 1515 C CA . GLY B 1 75 ? 26.796 44.214 57.286 1.00 39.76 72 GLY B CA 1
ATOM 1516 C C . GLY B 1 75 ? 27.057 42.928 58.051 1.00 37.75 72 GLY B C 1
ATOM 1517 O O . GLY B 1 75 ? 27.030 43.055 59.273 1.00 38.24 72 GLY B O 1
ATOM 1518 N N . TYR B 1 76 ? 27.327 41.769 57.443 1.00 34.15 73 TYR B N 1
ATOM 1519 C CA . TYR B 1 76 ? 27.677 40.617 58.298 1.00 32.72 73 TYR B CA 1
ATOM 1520 C C . TYR B 1 76 ? 29.063 40.772 58.911 1.00 29.44 73 TYR B C 1
ATOM 1521 O O . TYR B 1 76 ? 29.995 41.332 58.327 1.00 30.95 73 TYR B O 1
ATOM 1530 N N . ARG B 1 77 ? 29.273 40.202 60.096 1.00 26.47 74 ARG B N 1
ATOM 1531 C CA . ARG B 1 77 ? 30.506 40.095 60.844 1.00 24.37 74 ARG B CA 1
ATOM 1532 C C . ARG B 1 77 ? 30.826 38.561 60.755 1.00 22.38 74 ARG B C 1
ATOM 1533 O O . ARG B 1 77 ? 29.895 37.796 60.894 1.00 25.41 74 ARG B O 1
ATOM 1541 N N . LEU B 1 78 ? 32.036 38.267 60.307 1.00 21.80 75 LEU B N 1
ATOM 1542 C CA . LEU B 1 78 ? 32.421 36.856 60.106 1.00 19.99 75 LEU B CA 1
ATOM 1543 C C . LEU B 1 78 ? 33.320 36.376 61.224 1.00 17.36 75 LEU B C 1
ATOM 1544 O O . LEU B 1 78 ? 34.104 37.100 61.845 1.00 20.37 75 LEU B O 1
ATOM 1549 N N . SER B 1 79 ? 33.332 35.050 61.502 1.00 15.59 76 SER B N 1
ATOM 1550 C CA . SER B 1 79 ? 34.160 34.403 62.505 1.00 18.93 76 SER B CA 1
ATOM 1551 C C . SER B 1 79 ? 35.570 34.313 61.923 1.00 21.20 76 SER B C 1
ATOM 1552 O O . SER B 1 79 ? 36.538 34.182 62.749 1.00 22.03 76 SER B O 1
ATOM 1555 N N . ALA B 1 80 ? 35.713 34.357 60.628 1.00 16.70 77 ALA B N 1
ATOM 1556 C CA . ALA B 1 80 ? 37.102 34.319 60.117 1.00 13.29 77 ALA B CA 1
ATOM 1557 C C . ALA B 1 80 ? 37.953 35.481 60.586 1.00 14.9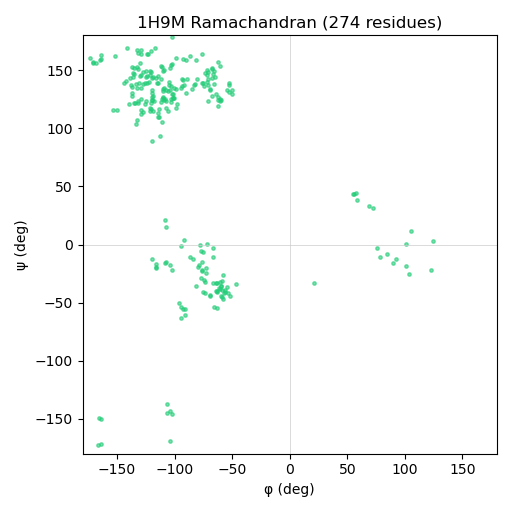4 77 ALA B C 1
ATOM 1558 O O . ALA B 1 80 ? 37.685 36.663 60.366 1.00 18.11 77 ALA B O 1
ATOM 1560 N N . ARG B 1 81 ? 39.056 35.166 61.226 1.00 14.64 78 ARG B N 1
ATOM 1561 C CA . ARG B 1 81 ? 39.856 36.167 61.969 1.00 18.86 78 ARG B CA 1
ATOM 1562 C C . ARG B 1 81 ? 40.616 37.098 61.011 1.00 23.75 78 ARG B C 1
ATOM 1563 O O . ARG B 1 81 ? 41.171 38.099 61.504 1.00 24.20 78 ARG B O 1
ATOM 1571 N N . ASN B 1 82 ? 40.897 36.684 59.795 1.00 18.21 79 ASN B N 1
ATOM 1572 C CA . ASN B 1 82 ? 41.861 37.351 58.914 1.00 20.01 79 ASN B CA 1
ATOM 1573 C C . ASN B 1 82 ? 41.125 37.940 57.715 1.00 20.30 79 ASN B C 1
ATOM 1574 O O . ASN B 1 82 ? 40.462 37.260 56.939 1.00 17.78 79 ASN B O 1
ATOM 1579 N N . ILE B 1 83 ? 41.062 39.303 57.718 1.00 22.53 80 ILE B N 1
ATOM 1580 C CA . ILE B 1 83 ? 40.333 39.978 56.634 1.00 25.12 80 ILE B CA 1
ATOM 1581 C C . ILE B 1 83 ? 41.323 41.025 56.111 1.00 29.31 80 ILE B C 1
ATOM 1582 O O . ILE B 1 83 ? 41.922 41.790 56.896 1.00 29.96 80 ILE B O 1
ATOM 1587 N N . LEU B 1 84 ? 41.805 40.839 54.882 1.00 25.93 81 LEU B N 1
ATOM 1588 C CA . LEU B 1 84 ? 42.923 41.643 54.369 1.00 25.30 81 LEU B CA 1
ATOM 1589 C C . LEU B 1 84 ? 42.398 42.334 53.112 1.00 26.89 81 LEU B C 1
ATOM 1590 O O . LEU B 1 84 ? 41.975 41.648 52.216 1.00 23.80 81 LEU B O 1
ATOM 1595 N N . THR B 1 85 ? 42.286 43.665 53.101 1.00 28.69 82 THR B N 1
ATOM 1596 C CA . THR B 1 85 ? 41.607 44.363 52.023 1.00 29.18 82 THR B CA 1
ATOM 1597 C C . THR B 1 85 ? 42.542 45.059 51.042 1.00 29.66 82 THR B C 1
ATOM 1598 O O . THR B 1 85 ? 43.598 45.551 51.429 1.00 31.41 82 THR B O 1
ATOM 1602 N N . GLY B 1 86 ? 42.202 44.920 49.759 1.00 24.92 83 GLY B N 1
ATOM 1603 C CA . GLY B 1 86 ? 43.093 45.554 48.765 1.00 28.78 83 GLY B CA 1
ATOM 1604 C C . GLY B 1 86 ? 42.405 45.617 47.410 1.00 24.73 83 GLY B C 1
ATOM 1605 O O . GLY B 1 86 ? 41.185 45.765 47.358 1.00 25.60 83 GLY B O 1
ATOM 1606 N N . THR B 1 87 ? 43.185 45.552 46.359 1.00 27.91 84 THR B N 1
ATOM 1607 C CA . THR B 1 87 ? 42.732 45.618 44.978 1.00 24.33 84 THR B CA 1
ATOM 1608 C C . THR B 1 87 ? 43.203 44.433 44.106 1.00 20.30 84 THR B C 1
ATOM 1609 O O . THR B 1 87 ? 44.367 44.054 44.224 1.00 25.59 84 THR B O 1
ATOM 1616 N N . VAL B 1 88 ? 42.319 43.939 43.267 1.00 22.44 85 VAL B N 1
ATOM 1617 C CA . VAL B 1 88 ? 42.738 42.871 42.365 1.00 21.55 85 VAL B CA 1
ATOM 1618 C C . VAL B 1 88 ? 43.858 43.321 41.446 1.00 25.39 85 VAL B C 1
ATOM 1619 O O . VAL B 1 88 ? 43.747 44.402 40.809 1.00 28.33 85 VAL B O 1
ATOM 1623 N N . LYS B 1 89 ? 44.944 42.602 41.437 1.00 24.14 86 LYS B N 1
ATOM 1624 C CA . LYS B 1 89 ? 46.080 42.859 40.559 1.00 27.06 86 LYS B CA 1
ATOM 1625 C C . LYS B 1 89 ? 45.918 42.070 39.262 1.00 31.24 86 LYS B C 1
ATOM 1626 O O . LYS B 1 89 ? 45.993 42.615 38.131 1.00 30.67 86 LYS B O 1
ATOM 1630 N N . THR B 1 90 ? 45.866 40.732 39.396 1.00 26.30 87 THR B N 1
ATOM 1631 C CA . THR B 1 90 ? 45.814 39.848 38.238 1.00 26.20 87 THR B CA 1
ATOM 1632 C C . THR B 1 90 ? 44.789 38.711 38.442 1.00 26.44 87 THR B C 1
ATOM 1633 O O . THR B 1 90 ? 44.420 38.357 39.559 1.00 22.61 87 THR B O 1
ATOM 1637 N N . ILE B 1 91 ? 44.244 38.204 37.346 1.00 24.80 88 ILE B N 1
ATOM 1638 C CA . ILE B 1 91 ? 43.341 37.060 37.294 1.00 25.79 88 ILE B CA 1
ATOM 1639 C C . ILE B 1 91 ? 43.822 36.100 36.193 1.00 28.91 88 ILE B C 1
ATOM 1640 O O . ILE B 1 91 ? 44.082 36.535 35.074 1.00 29.10 88 ILE B O 1
ATOM 1645 N N . GLU B 1 92 ? 44.060 34.853 36.598 1.00 23.89 89 GLU B N 1
ATOM 1646 C CA . GLU B 1 92 ? 44.472 33.833 35.600 1.00 22.91 89 GLU B CA 1
ATOM 1647 C C . GLU B 1 92 ? 43.304 32.846 35.592 1.00 24.42 89 GLU B C 1
ATOM 1648 O O . GLU B 1 92 ? 43.077 32.199 36.624 1.00 26.20 89 GLU B O 1
ATOM 1654 N N . THR B 1 93 ? 42.547 32.848 34.489 1.00 25.96 90 THR B N 1
ATOM 1655 C CA A THR B 1 93 ? 41.382 31.979 34.435 0.50 26.76 90 THR B CA 1
ATOM 1656 C CA B THR B 1 93 ? 41.384 31.979 34.409 0.50 26.38 90 THR B CA 1
ATOM 1657 C C . THR B 1 93 ? 41.710 30.616 33.810 1.00 27.43 90 THR B C 1
ATOM 1658 O O . THR B 1 93 ? 42.567 30.411 32.954 1.00 28.14 90 THR B O 1
ATOM 1665 N N . GLY B 1 94 ? 41.076 29.623 34.497 1.00 20.96 91 GLY B N 1
ATOM 1666 C CA . GLY B 1 94 ? 41.256 28.228 34.098 1.00 19.74 91 GLY B CA 1
ATOM 1667 C C . GLY B 1 94 ? 39.947 27.811 33.427 1.00 24.43 91 GLY B C 1
ATOM 1668 O O . GLY B 1 94 ? 39.500 28.547 32.535 1.00 24.45 91 GLY B O 1
ATOM 1669 N N . ALA B 1 95 ? 39.581 26.576 33.621 1.00 17.63 92 ALA B N 1
ATOM 1670 C CA . ALA B 1 95 ? 38.403 25.937 33.103 1.00 19.07 92 ALA B CA 1
ATOM 1671 C C . ALA B 1 95 ? 37.258 26.097 34.109 1.00 23.65 92 ALA B C 1
ATOM 1672 O O . ALA B 1 95 ? 36.252 26.647 33.697 1.00 26.75 92 ALA B O 1
ATOM 1674 N N . VAL B 1 96 ? 37.445 25.667 35.377 1.00 19.30 93 VAL B N 1
ATOM 1675 C CA . VAL B 1 96 ? 36.345 25.840 36.349 1.00 19.23 93 VAL B CA 1
ATOM 1676 C C . VAL B 1 96 ? 36.794 26.721 37.511 1.00 18.15 93 VAL B C 1
ATOM 1677 O O . VAL B 1 96 ? 35.995 27.230 38.300 1.00 23.42 93 VAL B O 1
ATOM 1681 N N . ASN B 1 97 ? 38.089 26.944 37.598 1.00 15.89 94 ASN B N 1
ATOM 1682 C CA . ASN B 1 97 ? 38.661 27.789 38.644 1.00 17.63 94 ASN B CA 1
ATOM 1683 C C . ASN B 1 97 ? 39.505 28.936 38.080 1.00 17.64 94 ASN B C 1
ATOM 1684 O O . ASN B 1 97 ? 39.770 28.936 36.819 1.00 19.26 94 ASN B O 1
ATOM 1689 N N . ALA B 1 98 ? 39.791 29.921 38.856 1.00 18.60 95 ALA B N 1
ATOM 1690 C CA . ALA B 1 98 ? 40.587 31.054 38.481 1.00 17.11 95 ALA B CA 1
ATOM 1691 C C . ALA B 1 98 ? 41.454 31.539 39.653 1.00 18.17 95 ALA B C 1
ATOM 1692 O O . ALA B 1 98 ? 41.021 31.471 40.811 1.00 19.14 95 ALA B O 1
ATOM 1694 N N . GLU B 1 99 ? 42.705 31.897 39.309 1.00 16.64 96 GLU B N 1
ATOM 1695 C CA . GLU B 1 99 ? 43.611 32.322 40.412 1.00 21.99 96 GLU B CA 1
ATOM 1696 C C . GLU B 1 99 ? 43.606 33.855 40.471 1.00 21.07 96 GLU B C 1
ATOM 1697 O O . GLU B 1 99 ? 43.815 34.479 39.414 1.00 21.93 96 GLU B O 1
ATOM 1703 N N . VAL B 1 100 ? 43.228 34.392 41.578 1.00 18.23 97 VAL B N 1
ATOM 1704 C CA . VAL B 1 100 ? 43.101 35.875 41.735 1.00 15.47 97 VAL B CA 1
ATOM 1705 C C . VAL B 1 100 ? 44.187 36.349 42.659 1.00 19.53 97 VAL B C 1
ATOM 1706 O O . VAL B 1 100 ? 44.295 35.880 43.792 1.00 20.29 97 VAL B O 1
ATOM 1710 N N . THR B 1 101 ? 44.987 37.345 42.198 1.00 17.37 98 THR B N 1
ATOM 1711 C CA . THR B 1 101 ? 45.983 37.914 43.127 1.00 19.89 98 THR B CA 1
ATOM 1712 C C . THR B 1 101 ? 45.532 39.345 43.472 1.00 23.73 98 THR B C 1
ATOM 1713 O O . THR B 1 101 ? 45.098 40.062 42.571 1.00 21.95 98 THR B O 1
ATOM 1717 N N . LEU B 1 102 ? 45.579 39.635 44.772 1.00 20.71 99 LEU B N 1
ATOM 1718 C CA . LEU B 1 102 ? 45.249 40.993 45.229 1.00 24.03 99 LEU B CA 1
ATOM 1719 C C . LEU B 1 102 ? 46.548 41.677 45.700 1.00 29.12 99 LEU B C 1
ATOM 1720 O O . LEU B 1 102 ? 47.408 41.048 46.317 1.00 29.22 99 LEU B O 1
ATOM 1725 N N . ALA B 1 103 ? 46.534 43.002 45.542 1.00 27.57 100 ALA B N 1
ATOM 1726 C CA . ALA B 1 103 ? 47.628 43.825 46.058 1.00 31.65 100 ALA B CA 1
ATOM 1727 C C . ALA B 1 103 ? 47.108 44.447 47.360 1.00 28.08 100 ALA B C 1
ATOM 1728 O O . ALA B 1 103 ? 46.059 45.080 47.379 1.00 30.14 100 ALA B O 1
ATOM 1730 N N . LEU B 1 104 ? 47.847 44.269 48.434 1.00 36.35 101 LEU B N 1
ATOM 1731 C CA . LEU B 1 104 ? 47.453 44.818 49.727 1.00 40.11 101 LEU B CA 1
ATOM 1732 C C . LEU B 1 104 ? 48.305 46.043 50.038 1.00 46.56 101 LEU B C 1
ATOM 1733 O O . LEU B 1 104 ? 49.120 46.431 49.195 1.00 43.28 101 LEU B O 1
ATOM 1738 N N . GLN B 1 105 ? 48.215 46.516 51.274 1.00 54.72 102 GLN B N 1
ATOM 1739 C CA . GLN B 1 105 ? 49.024 47.684 51.645 1.00 60.66 102 GLN B CA 1
ATOM 1740 C C . GLN B 1 105 ? 50.492 47.275 51.727 1.00 63.98 102 GLN B C 1
ATOM 1741 O O . GLN B 1 105 ? 50.805 46.330 52.453 1.00 65.13 102 GLN B O 1
ATOM 1743 N N . GLY B 1 106 ? 51.340 47.958 50.964 1.00 65.41 103 GLY B N 1
ATOM 1744 C CA . GLY B 1 106 ? 52.769 47.666 50.964 1.00 64.77 103 GLY B CA 1
ATOM 1745 C C . GLY B 1 106 ? 53.254 47.326 49.562 1.00 66.37 103 GLY B C 1
ATOM 1746 O O . GLY B 1 106 ? 54.436 47.350 49.236 1.00 67.05 103 GLY B O 1
ATOM 1747 N N . GLY B 1 107 ? 52.302 46.905 48.733 1.00 65.52 104 GLY B N 1
ATOM 1748 C CA . GLY B 1 107 ? 52.578 46.454 47.360 1.00 66.17 104 GLY B CA 1
ATOM 1749 C C . GLY B 1 107 ? 52.576 44.917 47.386 1.00 65.08 104 GLY B C 1
ATOM 1750 O O . GLY B 1 107 ? 52.798 44.196 46.418 1.00 66.59 104 GLY B O 1
ATOM 1751 N N . THR B 1 108 ? 52.332 44.412 48.584 1.00 61.26 105 THR B N 1
ATOM 1752 C CA . THR B 1 108 ? 52.300 43.030 48.979 1.00 57.56 105 THR B CA 1
ATOM 1753 C C . THR B 1 108 ? 51.073 42.291 48.440 1.00 51.00 105 THR B C 1
ATOM 1754 O O . THR B 1 108 ? 49.979 42.841 48.402 1.00 51.16 105 THR B O 1
ATOM 1758 N N . GLU B 1 109 ? 51.293 41.019 48.138 1.00 41.06 106 GLU B N 1
ATOM 1759 C CA . GLU B 1 109 ? 50.292 40.219 47.480 1.00 34.30 106 G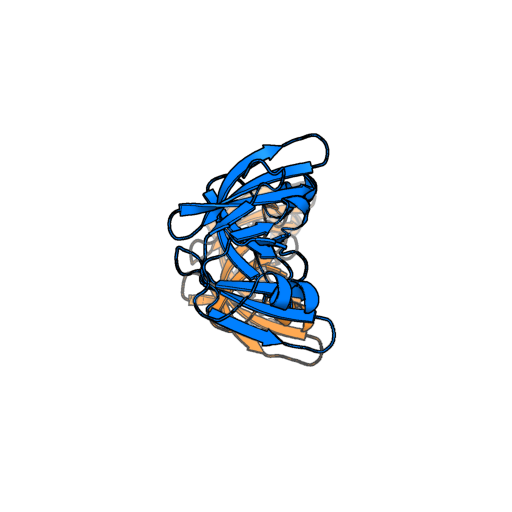LU B CA 1
ATOM 1760 C C . GLU B 1 109 ? 49.633 39.097 48.290 1.00 27.54 106 GLU B C 1
ATOM 1761 O O . GLU B 1 109 ? 50.289 38.430 49.060 1.00 30.34 106 GLU B O 1
ATOM 1767 N N . ILE B 1 110 ? 48.385 38.828 47.842 1.00 22.22 107 ILE B N 1
ATOM 1768 C CA . ILE B 1 110 ? 47.731 37.613 48.405 1.00 23.96 107 ILE B CA 1
ATOM 1769 C C . ILE B 1 110 ? 47.129 36.877 47.218 1.00 21.12 107 ILE B C 1
ATOM 1770 O O . ILE B 1 110 ? 46.404 37.511 46.473 1.00 22.47 107 ILE B O 1
ATOM 1775 N N . THR B 1 111 ? 47.200 35.551 47.095 1.00 18.56 108 THR B N 1
ATOM 1776 C CA . THR B 1 111 ? 46.605 34.853 45.965 1.00 17.91 108 THR B CA 1
ATOM 1777 C C . THR B 1 111 ? 45.453 33.968 46.446 1.00 19.52 108 THR B C 1
ATOM 1778 O O . THR B 1 111 ? 45.661 33.231 47.433 1.00 20.12 108 THR B O 1
ATOM 1782 N N . SER B 1 112 ? 44.335 33.889 45.768 1.00 16.74 109 SER B N 1
ATOM 1783 C CA . SER B 1 112 ? 43.193 33.040 46.168 1.00 16.69 109 SER B CA 1
ATOM 1784 C C . SER B 1 112 ? 42.862 32.194 44.958 1.00 18.07 109 SER B C 1
ATOM 1785 O O . SER B 1 112 ? 42.975 32.645 43.763 1.00 18.83 109 SER B O 1
ATOM 1788 N N . MET B 1 113 ? 42.370 30.957 45.077 1.00 15.38 110 MET B N 1
ATOM 1789 C CA . MET B 1 113 ? 41.811 30.118 44.062 1.00 15.55 110 MET B CA 1
ATOM 1790 C C . MET B 1 113 ? 40.286 30.072 44.316 1.00 16.79 110 MET B C 1
ATOM 1791 O O . MET B 1 113 ? 39.897 29.709 45.381 1.00 18.66 110 MET B O 1
ATOM 1796 N N . VAL B 1 114 ? 39.496 30.576 43.352 1.00 16.52 111 VAL B N 1
ATOM 1797 C CA . VAL B 1 114 ? 38.049 30.571 43.494 1.00 18.11 111 VAL B CA 1
ATOM 1798 C C . VAL B 1 114 ? 37.441 30.017 42.162 1.00 19.35 111 VAL B C 1
ATOM 1799 O O . VAL B 1 114 ? 38.146 29.843 41.153 1.00 20.61 111 VAL B O 1
ATOM 1803 N N . THR B 1 115 ? 36.165 29.665 42.249 1.00 19.11 112 THR B N 1
ATOM 1804 C CA . THR B 1 115 ? 35.491 29.143 41.039 1.00 20.50 112 THR B CA 1
ATOM 1805 C C . THR B 1 115 ? 35.384 30.295 40.062 1.00 23.43 112 THR B C 1
ATOM 1806 O O . THR B 1 115 ? 35.298 31.497 40.378 1.00 24.58 112 THR B O 1
ATOM 1810 N N . LYS B 1 116 ? 35.359 29.947 38.772 1.00 22.43 113 LYS B N 1
ATOM 1811 C CA . LYS B 1 116 ? 35.040 30.894 37.714 1.00 27.51 113 LYS B CA 1
ATOM 1812 C C . LYS B 1 116 ? 33.703 31.588 37.969 1.00 27.75 113 LYS B C 1
ATOM 1813 O O . LYS B 1 116 ? 33.632 32.792 37.707 1.00 29.29 113 LYS B O 1
ATOM 1815 N N . GLU B 1 117 ? 32.696 30.916 38.509 1.00 28.57 114 GLU B N 1
ATOM 1816 C CA . GLU B 1 117 ? 31.418 31.553 38.792 1.00 31.12 114 GLU B CA 1
ATOM 1817 C C . GLU B 1 117 ? 31.565 32.684 39.793 1.00 32.64 114 GLU B C 1
ATOM 1818 O O . GLU B 1 117 ? 30.947 33.749 39.657 1.00 31.53 114 GLU B O 1
ATOM 1820 N N . ALA B 1 118 ? 32.449 32.520 40.810 1.00 27.27 115 ALA B N 1
ATOM 1821 C CA . ALA B 1 118 ? 32.642 33.569 41.793 1.00 26.40 115 ALA B CA 1
ATOM 1822 C C . ALA B 1 118 ? 33.222 34.821 41.154 1.00 23.87 115 ALA B C 1
ATOM 1823 O O . ALA B 1 118 ? 32.945 35.925 41.636 1.00 25.03 115 ALA B O 1
ATOM 1825 N N . VAL B 1 119 ? 34.170 34.683 40.212 1.00 25.01 116 VAL B N 1
ATOM 1826 C CA . VAL B 1 119 ? 34.798 35.828 39.583 1.00 26.49 116 VAL B CA 1
ATOM 1827 C C . VAL B 1 119 ? 33.705 36.698 38.918 1.00 30.57 116 VAL B C 1
ATOM 1828 O O . VAL B 1 119 ? 33.620 37.900 39.215 1.00 30.76 116 VAL B O 1
ATOM 1832 N N . ALA B 1 120 ? 32.825 36.028 38.187 1.00 33.21 117 ALA B N 1
ATOM 1833 C CA . ALA B 1 120 ? 31.707 36.721 37.532 1.00 36.51 117 ALA B CA 1
ATOM 1834 C C . ALA B 1 120 ? 30.779 37.347 38.572 1.00 36.67 117 ALA B C 1
ATOM 1835 O O . ALA B 1 120 ? 30.591 38.563 38.545 1.00 36.63 117 ALA B O 1
ATOM 1837 N N . GLU B 1 121 ? 30.264 36.585 39.525 1.00 37.71 118 GLU B N 1
ATOM 1838 C CA . GLU B 1 121 ? 29.358 37.079 40.552 1.00 37.74 118 GLU B CA 1
ATOM 1839 C C . GLU B 1 121 ? 29.893 38.240 41.371 1.00 37.87 118 GLU B C 1
ATOM 1840 O O . GLU B 1 121 ? 29.126 39.170 41.716 1.00 33.56 118 GLU B O 1
ATOM 1846 N N . LEU B 1 122 ? 31.191 38.254 41.727 1.00 31.79 119 LEU B N 1
ATOM 1847 C CA . LEU B 1 122 ? 31.689 39.364 42.516 1.00 29.93 119 LEU B CA 1
ATOM 1848 C C . LEU B 1 122 ? 32.057 40.524 41.556 1.00 30.34 119 LEU B C 1
ATOM 1849 O O . LEU B 1 122 ? 32.657 41.435 42.139 1.00 32.53 119 LEU B O 1
ATOM 1854 N N . GLY B 1 123 ? 32.134 40.362 40.255 1.00 33.42 120 GLY B N 1
ATOM 1855 C CA . GLY B 1 123 ? 32.676 41.445 39.422 1.00 33.85 120 GLY B CA 1
ATOM 1856 C C . GLY B 1 123 ? 34.179 41.595 39.571 1.00 36.81 120 GLY B C 1
ATOM 1857 O O . GLY B 1 123 ? 34.720 42.706 39.348 1.00 39.74 120 GLY B O 1
ATOM 1858 N N . LEU B 1 124 ? 34.964 40.564 39.832 1.00 31.70 121 LEU B N 1
ATOM 1859 C CA . LEU B 1 124 ? 36.397 40.699 39.965 1.00 29.97 121 LEU B CA 1
ATOM 1860 C C . LEU B 1 124 ? 37.028 40.959 38.604 1.00 33.13 121 LEU B C 1
ATOM 1861 O O . LEU B 1 124 ? 36.806 40.331 37.573 1.00 32.85 121 LEU B O 1
ATOM 1866 N N . LYS B 1 125 ? 37.999 41.854 38.624 1.00 31.43 122 LYS B N 1
ATOM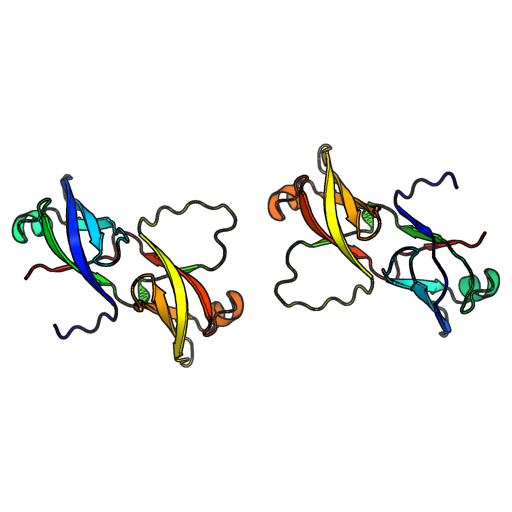 1867 C CA . LYS B 1 125 ? 38.855 42.236 37.519 1.00 32.14 122 LYS B CA 1
ATOM 1868 C C . LYS B 1 125 ? 39.928 43.172 38.061 1.00 29.64 122 LYS B C 1
ATOM 1869 O O . LYS B 1 125 ? 39.697 43.696 39.150 1.00 26.85 122 LYS B O 1
ATOM 1873 N N . PRO B 1 126 ? 41.026 43.334 37.342 1.00 28.68 123 PRO B N 1
ATOM 1874 C CA . PRO B 1 126 ? 42.164 44.105 37.802 1.00 26.34 123 PRO B CA 1
ATOM 1875 C C . PRO B 1 126 ? 41.667 45.495 38.192 1.00 26.82 123 PRO B C 1
ATOM 1876 O O . PRO B 1 126 ? 40.769 46.026 37.512 1.00 28.97 123 PRO B O 1
ATOM 1880 N N . GLY B 1 127 ? 42.094 45.976 39.359 1.00 27.86 124 GLY B N 1
ATOM 1881 C CA . GLY B 1 127 ? 41.585 47.271 39.838 1.00 31.53 124 GLY B CA 1
ATOM 1882 C C . GLY B 1 127 ? 40.377 47.237 40.733 1.00 29.67 124 GLY B C 1
ATOM 1883 O O . GLY B 1 127 ? 40.055 48.183 41.474 1.00 32.51 124 GLY B O 1
ATOM 1884 N N . ALA B 1 128 ? 39.670 46.113 40.863 1.00 28.09 125 ALA B N 1
ATOM 1885 C CA . ALA B 1 128 ? 38.558 45.955 41.759 1.00 27.20 125 ALA B CA 1
ATOM 1886 C C . ALA B 1 128 ? 39.012 45.800 43.216 1.00 25.06 125 ALA B C 1
ATOM 1887 O O . ALA B 1 128 ? 40.015 45.162 43.519 1.00 27.94 125 ALA B O 1
ATOM 1889 N N . SER B 1 129 ? 38.269 46.460 44.099 1.00 26.31 126 SER B N 1
ATOM 1890 C CA . SER B 1 129 ? 38.580 46.356 45.521 1.00 26.92 126 SER B CA 1
ATOM 1891 C C . SER B 1 129 ? 37.954 45.011 45.978 1.00 25.22 126 SER B C 1
ATOM 1892 O O . SER B 1 129 ? 36.850 44.645 45.594 1.00 25.50 126 SER B O 1
ATOM 1895 N N . ALA B 1 130 ? 38.699 44.377 46.851 1.00 24.83 127 ALA B N 1
ATOM 1896 C CA . ALA B 1 130 ? 38.142 43.094 47.400 1.00 24.30 127 ALA B CA 1
ATOM 1897 C C . ALA B 1 130 ? 38.942 42.765 48.637 1.00 21.87 127 ALA B C 1
ATOM 1898 O O . ALA B 1 130 ? 40.020 43.286 48.826 1.00 24.21 127 ALA B O 1
ATOM 1900 N N . SER B 1 131 ? 38.377 41.864 49.473 1.00 20.81 128 SER B N 1
ATOM 1901 C CA . SER B 1 131 ? 39.139 41.489 50.660 1.00 19.82 128 SER B CA 1
ATOM 1902 C C . SER B 1 131 ? 39.379 39.941 50.635 1.00 20.58 128 SER B C 1
ATOM 1903 O O . SER B 1 131 ? 38.451 39.283 50.171 1.00 21.64 128 SER B O 1
ATOM 1906 N N . ALA B 1 132 ? 40.543 39.620 51.147 1.00 18.52 129 ALA B N 1
ATOM 1907 C CA . ALA B 1 132 ? 40.875 38.170 51.252 1.00 17.47 129 ALA B CA 1
ATOM 1908 C C . ALA B 1 132 ? 40.433 37.784 52.664 1.00 18.01 129 ALA B C 1
ATOM 1909 O O . ALA B 1 132 ? 40.698 38.492 53.619 1.00 18.57 129 ALA B O 1
ATOM 1911 N N . VAL B 1 133 ? 39.779 36.622 52.783 1.00 15.49 130 VAL B N 1
ATOM 1912 C CA . VAL B 1 133 ? 39.268 36.176 54.086 1.00 15.44 130 VAL B CA 1
ATOM 1913 C C . VAL B 1 133 ? 39.835 34.779 54.367 1.00 13.96 130 VAL B C 1
ATOM 1914 O O . VAL B 1 133 ? 39.694 33.928 53.497 1.00 14.42 130 VAL B O 1
ATOM 1918 N N . ILE B 1 134 ? 40.522 34.714 55.526 1.00 14.21 131 ILE B N 1
ATOM 1919 C CA . ILE B 1 134 ? 41.190 33.425 55.843 1.00 15.35 131 ILE B CA 1
ATOM 1920 C C . ILE B 1 134 ? 40.871 33.011 57.291 1.00 14.28 131 ILE B C 1
ATOM 1921 O O . ILE B 1 134 ? 40.951 33.780 58.244 1.00 15.57 131 ILE B O 1
ATOM 1926 N N . LYS B 1 135 ? 40.273 31.805 57.427 1.00 14.31 132 LYS B N 1
ATOM 1927 C CA . LYS B 1 135 ? 39.956 31.303 58.763 1.00 13.99 132 LYS B CA 1
ATOM 1928 C C . LYS B 1 135 ? 41.269 31.004 59.476 1.00 14.80 132 LYS B C 1
ATOM 1929 O O . LYS B 1 135 ? 42.241 30.519 58.924 1.00 15.40 132 LYS B O 1
ATOM 1939 N N . ALA B 1 136 ? 41.280 31.278 60.811 1.00 14.92 133 ALA B N 1
ATOM 1940 C CA . ALA B 1 136 ? 42.532 31.118 61.547 1.00 13.61 133 ALA B CA 1
ATOM 1941 C C . ALA B 1 136 ? 43.146 29.749 61.562 1.00 13.82 133 ALA B C 1
ATOM 1942 O O . ALA B 1 136 ? 44.341 29.470 61.697 1.00 18.46 133 ALA B O 1
ATOM 1944 N N . SER B 1 137 ? 42.220 28.767 61.523 1.00 14.15 134 SER B N 1
ATOM 1945 C CA . SER B 1 137 ? 42.700 27.378 61.435 1.00 17.14 134 SER B CA 1
ATOM 1946 C C . SER B 1 137 ? 43.288 26.982 60.107 1.00 19.44 134 SER B C 1
ATOM 1947 O O . SER B 1 137 ? 43.755 25.811 60.036 1.00 18.87 134 SER B O 1
ATOM 1950 N N . ASN B 1 138 ? 43.375 27.835 59.110 1.00 13.59 135 ASN B N 1
ATOM 1951 C CA . ASN B 1 138 ? 43.924 27.498 57.795 1.00 14.93 135 ASN B CA 1
ATOM 1952 C C . ASN B 1 138 ? 45.296 28.159 57.614 1.00 20.36 135 ASN B C 1
ATOM 1953 O O . ASN B 1 138 ? 45.612 28.584 56.481 1.00 23.03 135 ASN B O 1
ATOM 1958 N N . VAL B 1 139 ? 45.873 28.633 58.729 1.00 16.13 136 VAL B N 1
ATOM 1959 C CA . VAL B 1 139 ? 47.176 29.295 58.590 1.00 15.44 136 VAL B CA 1
ATOM 1960 C C . VAL B 1 139 ? 48.243 28.435 59.223 1.00 15.36 136 VAL B C 1
ATOM 1961 O O . VAL B 1 139 ? 48.190 28.125 60.408 1.00 18.02 136 VAL B O 1
ATOM 1965 N N . ILE B 1 140 ? 49.228 28.165 58.363 1.00 15.81 137 ILE B N 1
ATOM 1966 C CA . ILE B 1 140 ? 50.381 27.341 58.872 1.00 17.41 137 ILE B CA 1
ATOM 1967 C C . ILE B 1 140 ? 51.540 28.299 59.231 1.00 17.72 137 ILE B C 1
ATOM 1968 O O . ILE B 1 140 ? 51.573 29.377 58.657 1.00 18.33 137 ILE B O 1
ATOM 1973 N N . LEU B 1 141 ? 52.172 28.096 60.431 1.00 16.35 138 LEU B N 1
ATOM 1974 C CA . LEU B 1 141 ? 53.309 28.997 60.711 1.00 17.60 138 LEU B CA 1
ATOM 1975 C C . LEU B 1 141 ? 54.661 28.349 60.492 1.00 20.31 138 LEU B C 1
ATOM 1976 O O . LEU B 1 141 ? 54.797 27.138 60.558 1.00 19.61 138 LEU B O 1
ATOM 1981 N N . GLY B 1 142 ? 55.667 29.230 60.221 1.00 21.89 139 GLY B N 1
ATOM 1982 C CA . GLY B 1 142 ? 57.010 28.683 60.037 1.00 24.39 139 GLY B CA 1
ATOM 1983 C C . GLY B 1 142 ? 57.997 29.590 60.811 1.00 22.58 139 GLY B C 1
ATOM 1984 O O . GLY B 1 142 ? 57.669 30.723 61.084 1.00 18.68 139 GLY B O 1
ATOM 1985 N N . VAL B 1 143 ? 59.034 28.944 61.316 1.00 20.62 140 VAL B N 1
ATOM 1986 C CA . VAL B 1 143 ? 60.075 29.745 61.998 1.00 27.48 140 VAL B CA 1
ATOM 1987 C C . VAL B 1 143 ? 61.378 29.375 61.272 1.00 27.44 140 VAL B C 1
ATOM 1988 O O . VAL B 1 143 ? 61.756 28.299 60.930 1.00 27.95 140 VAL B O 1
ATOM 1992 N N . PRO B 1 144 ? 62.162 30.540 61.221 1.00 34.79 141 PRO B N 1
ATOM 1993 C CA . PRO B 1 144 ? 63.515 30.332 60.637 1.00 38.44 141 PRO B CA 1
ATOM 1994 C C . PRO B 1 144 ? 64.519 30.014 61.734 1.00 38.53 141 PRO B C 1
ATOM 1995 O O . PRO B 1 144 ? 64.535 28.910 62.304 1.00 43.41 141 PRO B O 1
#

Radius of gyration: 28.16 Å; Cα contacts (8 Å, |Δi|>4): 681; chains: 2; bounding box: 73×49×58 Å

Secondary structure (DSSP, 8-state):
---S-SEEEEEEEEEEEE-SSEEEEEEEESSS-EEEEEEEHHHHHHTT--TT-EEEEEE-GGG-EEES--TT---S-SEEEEEEEEEEEE-SSEEEEEEEETTS-EEEEEEEHHHHHHTT--TT-EEEEEE-GGG-EEE--/---S-SEEEEEEEEEEEE-SSEEEEEEEESSS-EEEEEEEHHHHHHTT--TT-EEEEEE-GGG-EEES--TT---S-SEEEEEEEEEEEE-SSEEEEEEE-TTS-EEEEEEEHHHHHHTT--TT-EEEEEE-GGG-EEE--